Protein AF-0000000067868684 (afdb_homodimer)

Organism: Synechococcus elongatus (strain ATCC 33912 / PCC 7942 / FACHB-805) (NCBI:txid1140)

Structure (mmCIF, N/CA/C/O backbone):
data_AF-0000000067868684-model_v1
#
loop_
_entity.id
_entity.type
_entity.pdbx_description
1 polymer ANL42
#
loop_
_atom_site.group_PDB
_atom_site.id
_atom_site.type_symbol
_atom_site.label_atom_id
_atom_site.label_alt_id
_atom_site.label_comp_id
_atom_site.label_asym_id
_atom_site.label_entity_id
_atom_site.label_seq_id
_atom_site.pdbx_PDB_ins_code
_atom_site.Cartn_x
_atom_site.Cartn_y
_atom_site.Cartn_z
_atom_site.occupancy
_atom_site.B_iso_or_equiv
_atom_site.auth_seq_id
_atom_site.auth_comp_id
_atom_site.auth_asym_id
_atom_site.auth_atom_id
_atom_site.pdbx_PDB_model_num
ATOM 1 N N . MET A 1 1 ? -17.594 -19.844 -17.453 1 24.36 1 MET A N 1
ATOM 2 C CA . MET A 1 1 ? -18.281 -19.203 -16.344 1 24.36 1 MET A CA 1
ATOM 3 C C . MET A 1 1 ? -17.312 -18.359 -15.516 1 24.36 1 MET A C 1
ATOM 5 O O . MET A 1 1 ? -16.578 -18.875 -14.68 1 24.36 1 MET A O 1
ATOM 9 N N . MET A 1 2 ? -16.438 -17.422 -16.078 1 32.75 2 MET A N 1
ATOM 10 C CA . MET A 1 2 ? -15.367 -16.438 -16 1 32.75 2 MET A CA 1
ATOM 11 C C . MET A 1 2 ? -15.617 -15.453 -14.875 1 32.75 2 MET A C 1
ATOM 13 O O . MET A 1 2 ? -14.992 -14.383 -14.836 1 32.75 2 MET A O 1
ATOM 17 N N . MET A 1 3 ? -16.844 -15.594 -14.141 1 31.27 3 MET A N 1
ATOM 18 C CA . MET A 1 3 ? -17.75 -15 -13.164 1 31.27 3 MET A CA 1
ATOM 19 C C . MET A 1 3 ? -16.969 -14.312 -12.047 1 31.27 3 MET A C 1
ATOM 21 O O . MET A 1 3 ? -17.047 -13.102 -11.875 1 31.27 3 MET A O 1
ATOM 25 N N . THR A 1 4 ? -16.812 -15.141 -10.82 1 35.97 4 THR A N 1
ATOM 26 C CA . THR A 1 4 ? -16.875 -14.883 -9.383 1 35.97 4 THR A CA 1
ATOM 27 C C . THR A 1 4 ? -15.578 -14.258 -8.891 1 35.97 4 THR A C 1
ATOM 29 O O . THR A 1 4 ? -15.227 -14.383 -7.719 1 35.97 4 THR A O 1
ATOM 32 N N . MET A 1 5 ? -14.641 -14.273 -9.656 1 37.44 5 MET A N 1
ATOM 33 C CA . MET A 1 5 ? -13.367 -13.812 -9.109 1 37.44 5 MET A CA 1
ATOM 34 C C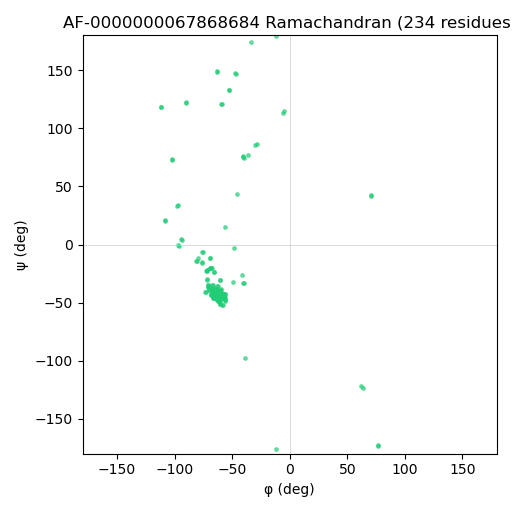 . MET A 1 5 ? -13.523 -12.477 -8.398 1 37.44 5 MET A C 1
ATOM 36 O O . MET A 1 5 ? -12.547 -11.773 -8.164 1 37.44 5 MET A O 1
ATOM 40 N N . MET A 1 6 ? -14.5 -11.688 -8.992 1 38.72 6 MET A N 1
ATOM 41 C CA . MET A 1 6 ? -14.906 -10.562 -8.156 1 38.72 6 MET A CA 1
ATOM 42 C C . MET A 1 6 ? -15.023 -10.984 -6.691 1 38.72 6 MET A C 1
ATOM 44 O O . MET A 1 6 ? -15.68 -11.977 -6.379 1 38.72 6 MET A O 1
ATOM 48 N N . ASN A 1 7 ? -14.062 -11.164 -6.031 1 45.03 7 ASN A N 1
ATOM 49 C CA . ASN A 1 7 ? -14.383 -11.391 -4.629 1 45.03 7 ASN A CA 1
ATOM 50 C C . ASN A 1 7 ? -15.875 -11.188 -4.355 1 45.03 7 ASN A C 1
ATOM 52 O O . ASN A 1 7 ? -16.5 -10.289 -4.922 1 45.03 7 ASN A O 1
ATOM 56 N N . PRO A 1 8 ? -16.703 -12.219 -4 1 45.75 8 PRO A N 1
ATOM 57 C CA . PRO A 1 8 ? -18.062 -11.914 -3.588 1 45.75 8 PRO A CA 1
ATOM 58 C C . PRO A 1 8 ? -18.281 -10.422 -3.344 1 45.75 8 PRO A C 1
ATOM 60 O O . PRO A 1 8 ? -17.328 -9.664 -3.24 1 45.75 8 PRO A O 1
ATOM 63 N N . SER A 1 9 ? -19.547 -9.906 -2.83 1 50.38 9 SER A N 1
ATOM 64 C CA . SER A 1 9 ? -20.344 -8.727 -2.523 1 50.38 9 SER A CA 1
ATOM 65 C C . SER A 1 9 ? -19.5 -7.625 -1.9 1 50.38 9 SER A C 1
ATOM 67 O O . SER A 1 9 ? -19.016 -7.773 -0.777 1 50.38 9 SER A O 1
ATOM 69 N N . MET A 1 10 ? -18.688 -6.934 -2.865 1 64.75 10 MET A N 1
ATOM 70 C CA . MET A 1 10 ? -18.359 -5.699 -2.16 1 64.75 10 MET A CA 1
ATOM 71 C C . MET A 1 10 ? -19.453 -5.324 -1.166 1 64.75 10 MET A C 1
ATOM 73 O O . MET A 1 10 ? -20.531 -4.887 -1.562 1 64.75 10 MET A O 1
ATOM 77 N N . THR A 1 11 ? -19.281 -5.91 -0.01 1 80.5 11 THR A N 1
ATOM 78 C CA . THR A 1 11 ? -20.234 -5.582 1.056 1 80.5 11 THR A CA 1
ATOM 79 C C . THR A 1 11 ? -20.422 -4.074 1.167 1 80.5 11 THR A C 1
ATOM 81 O O . THR A 1 11 ? -19.656 -3.303 0.575 1 80.5 11 THR A O 1
ATOM 84 N N . ASP A 1 12 ? -21.531 -3.654 1.521 1 86.38 12 ASP A N 1
ATOM 85 C CA . ASP A 1 12 ? -21.797 -2.244 1.79 1 86.38 12 ASP A CA 1
ATOM 86 C C . ASP A 1 12 ? -20.625 -1.608 2.553 1 86.38 12 ASP A C 1
ATOM 88 O O . ASP A 1 12 ? -20.266 -0.461 2.291 1 86.38 12 ASP A O 1
ATOM 92 N N . ASP A 1 13 ? -20.031 -2.387 3.355 1 88.94 13 ASP A N 1
ATOM 93 C CA . ASP A 1 13 ? -18.922 -1.88 4.152 1 88.94 13 ASP A CA 1
ATOM 94 C C . ASP A 1 13 ? -17.688 -1.622 3.277 1 88.94 13 ASP A C 1
ATOM 96 O O . ASP A 1 13 ? -16.984 -0.628 3.465 1 88.94 13 ASP A O 1
ATOM 100 N N . MET A 1 14 ? -17.531 -2.494 2.316 1 92.25 14 MET A N 1
ATOM 101 C CA . MET A 1 14 ? -16.391 -2.322 1.432 1 92.25 14 MET A CA 1
ATOM 102 C C . MET A 1 14 ? -16.562 -1.105 0.532 1 92.25 14 MET A C 1
ATOM 104 O O . MET A 1 14 ? -15.625 -0.341 0.316 1 92.25 14 MET A O 1
ATOM 108 N N . GLN A 1 15 ? -17.75 -0.892 0.057 1 93.12 15 GLN A N 1
ATOM 109 C CA . GLN A 1 15 ? -18.04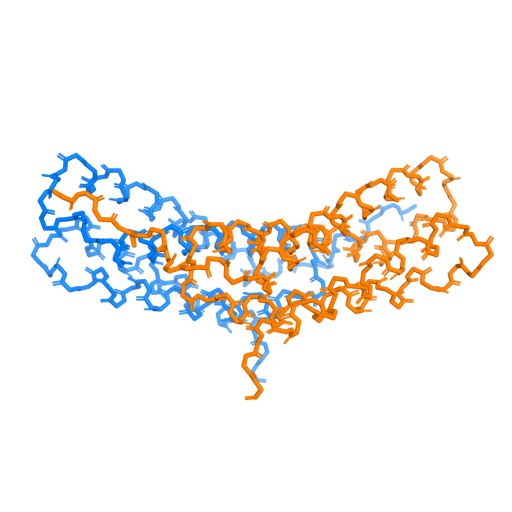7 0.271 -0.772 1 93.12 15 GLN A CA 1
ATOM 110 C C . GLN A 1 15 ? -17.875 1.567 0.014 1 93.12 15 GLN A C 1
ATOM 112 O O . GLN A 1 15 ? -17.328 2.543 -0.501 1 93.12 15 GLN A O 1
ATOM 117 N N . MET A 1 16 ? -18.312 1.535 1.166 1 94.56 16 MET A N 1
ATOM 118 C CA . MET A 1 16 ? -18.156 2.703 2.027 1 94.56 16 MET A CA 1
ATOM 119 C C . MET A 1 16 ? -16.688 2.977 2.326 1 94.56 16 MET A C 1
ATOM 121 O O . MET A 1 16 ? -16.266 4.129 2.34 1 94.56 16 MET A O 1
ATOM 125 N N . CYS A 1 17 ? -16 1.915 2.574 1 96.38 17 CYS A N 1
ATOM 126 C CA . CYS A 1 17 ? -14.578 2.07 2.855 1 96.38 17 CYS A CA 1
ATOM 127 C C . CYS A 1 17 ? -13.836 2.623 1.642 1 96.38 17 CYS A C 1
ATOM 129 O O . CYS A 1 17 ? -13.016 3.531 1.771 1 96.38 17 CYS A O 1
ATOM 131 N N . MET A 1 18 ? -14.18 2.137 0.494 1 97.19 18 MET A N 1
ATOM 132 C CA . MET A 1 18 ? -13.547 2.635 -0.723 1 97.19 18 MET A CA 1
ATOM 133 C C . MET A 1 18 ? -13.867 4.109 -0.941 1 97.19 18 MET A C 1
ATOM 135 O O . MET A 1 18 ? -12.984 4.895 -1.298 1 97.19 18 MET A O 1
ATOM 139 N N . ALA A 1 19 ? -15.062 4.488 -0.734 1 97.56 19 ALA A N 1
ATOM 140 C CA . ALA A 1 19 ? -15.469 5.883 -0.873 1 97.56 19 ALA A CA 1
ATOM 141 C C . ALA A 1 19 ? -14.711 6.773 0.109 1 97.56 19 ALA A C 1
ATOM 143 O O . ALA A 1 19 ? -14.266 7.863 -0.25 1 97.56 19 ALA A O 1
ATOM 144 N N . ALA A 1 20 ? -14.57 6.293 1.321 1 98.25 20 ALA A N 1
ATOM 145 C CA . ALA A 1 20 ? -13.836 7.039 2.338 1 98.25 20 ALA A CA 1
ATOM 146 C C . ALA A 1 20 ? -12.359 7.176 1.963 1 98.25 20 ALA A C 1
ATOM 148 O O . ALA A 1 20 ? -11.766 8.242 2.139 1 98.25 20 ALA A O 1
ATOM 149 N N . CYS A 1 21 ? -11.781 6.086 1.512 1 98.44 21 CYS A N 1
ATOM 150 C CA . CYS A 1 21 ? -10.398 6.121 1.058 1 98.44 21 CYS A CA 1
ATOM 151 C C . CYS A 1 21 ? -10.219 7.109 -0.087 1 98.44 21 CYS A C 1
ATOM 153 O O . CYS A 1 21 ? -9.258 7.875 -0.11 1 98.44 21 CYS A O 1
ATOM 155 N N . MET A 1 22 ? -11.102 7.125 -1.018 1 98.31 22 MET A N 1
ATOM 156 C CA . MET A 1 22 ? -11.023 8.031 -2.158 1 98.31 22 MET A CA 1
ATOM 157 C C . MET A 1 22 ? -11.125 9.484 -1.704 1 98.31 22 MET A C 1
ATOM 159 O O . MET A 1 22 ? -10.352 10.336 -2.156 1 98.31 22 MET A O 1
ATOM 163 N N . ASP A 1 23 ? -12.039 9.719 -0.897 1 98.62 23 ASP A N 1
ATOM 164 C CA . ASP A 1 23 ? -12.211 11.07 -0.374 1 98.62 23 ASP A CA 1
ATOM 165 C C . ASP A 1 23 ? -10.969 11.523 0.392 1 98.62 23 ASP A C 1
ATOM 167 O O . ASP A 1 23 ? -10.523 12.664 0.246 1 98.62 23 ASP A O 1
ATOM 171 N N . CYS A 1 24 ? -10.469 10.688 1.21 1 98.69 24 CYS A N 1
ATOM 172 C CA . CYS A 1 24 ? -9.289 10.992 2.014 1 98.69 24 CYS A CA 1
ATOM 173 C C . CYS A 1 24 ? -8.078 11.242 1.127 1 98.69 24 CYS A C 1
ATOM 175 O O . CYS A 1 24 ? -7.328 12.195 1.345 1 98.69 24 CYS A O 1
ATOM 177 N N . MET A 1 25 ? -7.934 10.43 0.142 1 98.69 25 MET A N 1
ATOM 178 C CA . MET A 1 25 ? -6.848 10.617 -0.818 1 98.69 25 MET A CA 1
ATOM 179 C C . MET A 1 25 ? -6.941 11.984 -1.484 1 98.69 25 MET A C 1
ATOM 181 O O . MET A 1 25 ? -5.969 12.734 -1.502 1 98.69 25 MET A O 1
ATOM 185 N N . LYS A 1 26 ? -8.07 12.273 -1.992 1 98.56 26 LYS A N 1
ATOM 186 C CA . LYS A 1 26 ? -8.32 13.539 -2.674 1 98.56 26 LYS A CA 1
ATOM 187 C C . LYS A 1 26 ? -8.055 14.719 -1.748 1 98.56 26 LYS A C 1
ATOM 189 O O . LYS A 1 26 ? -7.371 15.68 -2.129 1 98.56 26 LYS A O 1
ATOM 194 N N . THR A 1 27 ? -8.555 14.617 -0.559 1 98.75 27 THR A N 1
ATOM 195 C CA . THR A 1 27 ? -8.422 15.719 0.395 1 98.75 27 THR A CA 1
ATOM 196 C C . THR A 1 27 ? -6.965 15.922 0.783 1 98.75 27 THR A C 1
ATOM 198 O O . THR A 1 27 ? -6.492 17.062 0.858 1 98.75 27 THR A O 1
ATOM 201 N N . CYS A 1 28 ? -6.273 14.844 1.029 1 98.5 28 CYS A N 1
ATOM 202 C CA . CYS A 1 28 ? -4.855 14.961 1.347 1 98.5 28 CYS A CA 1
ATOM 203 C C . CYS A 1 28 ? -4.094 15.617 0.203 1 98.5 28 CYS A C 1
ATOM 205 O O . CYS A 1 28 ? -3.258 16.5 0.431 1 98.5 28 CYS A O 1
ATOM 207 N N . MET A 1 29 ? -4.41 15.242 -1.021 1 98.19 29 MET A N 1
ATOM 208 C CA . MET A 1 29 ? -3.719 15.789 -2.184 1 98.19 29 MET A CA 1
ATOM 209 C C . MET A 1 29 ? -4.051 17.266 -2.365 1 98.19 29 MET A C 1
ATOM 211 O O . MET A 1 29 ? -3.16 18.078 -2.613 1 98.19 29 MET A O 1
ATOM 215 N N . GLU A 1 30 ? -5.254 17.594 -2.199 1 98.19 30 GLU A N 1
ATOM 216 C CA . GLU A 1 30 ? -5.672 18.984 -2.311 1 98.19 30 GLU A CA 1
ATOM 217 C C . GLU A 1 30 ? -5.043 19.844 -1.212 1 98.19 30 GLU A C 1
ATOM 219 O O . GLU A 1 30 ? -4.621 20.969 -1.462 1 98.19 30 GLU A O 1
ATOM 224 N N . THR A 1 31 ? -5.039 19.266 -0.039 1 98.31 31 THR A N 1
ATOM 225 C CA . THR A 1 31 ? -4.488 20.016 1.091 1 98.31 31 THR A CA 1
ATOM 226 C C . THR A 1 31 ? -2.986 20.219 0.919 1 98.31 31 THR A C 1
ATOM 228 O O . THR A 1 31 ? -2.457 21.281 1.262 1 98.31 31 THR A O 1
ATOM 231 N N . MET A 1 32 ? -2.33 19.25 0.412 1 97.31 32 MET A N 1
ATOM 232 C CA . MET A 1 32 ? -0.917 19.438 0.095 1 97.31 32 MET A CA 1
ATOM 233 C C . MET A 1 32 ? -0.719 20.594 -0.874 1 97.31 32 MET A C 1
ATOM 235 O O . MET A 1 32 ? 0.18 21.422 -0.689 1 97.31 32 MET A O 1
ATOM 239 N N . GLY A 1 33 ? -1.559 20.672 -1.861 1 97 33 GLY A N 1
ATOM 240 C CA . GLY A 1 33 ? -1.501 21.781 -2.791 1 97 33 GLY A CA 1
ATOM 241 C C . GLY A 1 33 ? -1.76 23.125 -2.131 1 97 33 GLY A C 1
ATOM 242 O O . GLY A 1 33 ? -1.083 24.109 -2.428 1 97 33 GLY A O 1
ATOM 243 N N . TYR A 1 34 ? -2.73 23.078 -1.319 1 97.94 34 TYR A N 1
ATOM 244 C CA . TYR A 1 34 ? -3.041 24.266 -0.526 1 97.94 34 TYR A CA 1
ATOM 245 C C . TYR A 1 34 ? -1.829 24.719 0.278 1 97.94 34 TYR A C 1
ATOM 247 O O . TYR A 1 34 ? -1.47 25.891 0.262 1 97.94 34 TYR A O 1
ATOM 255 N N . CYS A 1 35 ? -1.149 23.797 0.994 1 96.56 35 CYS A N 1
ATOM 256 C CA . CYS A 1 35 ? 0.014 24.094 1.82 1 96.56 35 CYS A CA 1
ATOM 257 C C . CYS A 1 35 ? 1.162 24.625 0.973 1 96.56 35 CYS A C 1
ATOM 259 O O . CYS A 1 35 ? 1.884 25.531 1.396 1 96.56 35 CYS A O 1
ATOM 261 N N . LEU A 1 36 ? 1.267 24.094 -0.234 1 95.06 36 LEU A N 1
ATOM 262 C CA . LEU A 1 36 ? 2.301 24.547 -1.152 1 95.06 36 LEU A CA 1
ATOM 263 C C . LEU A 1 36 ? 2.082 26.016 -1.528 1 95.06 36 LEU A C 1
ATOM 265 O O . LEU A 1 36 ? 3.039 26.781 -1.615 1 95.06 36 LEU A O 1
ATOM 269 N N . LYS A 1 37 ? 0.905 26.438 -1.724 1 96.75 37 LYS A N 1
ATOM 270 C CA . LYS A 1 37 ? 0.555 27.812 -2.1 1 96.75 37 LYS A CA 1
ATOM 271 C C . LYS A 1 37 ? 0.724 28.766 -0.921 1 96.75 37 LYS A C 1
ATOM 273 O O . LYS A 1 37 ? 1.165 29.906 -1.095 1 96.75 37 LYS A O 1
ATOM 278 N N . MET A 1 38 ? 0.324 28.344 0.293 1 95.5 38 MET A N 1
ATOM 279 C CA . MET A 1 38 ? 0.408 29.172 1.491 1 95.5 38 MET A CA 1
ATOM 280 C C . MET A 1 38 ? 1.861 29.438 1.88 1 95.5 38 MET A C 1
ATOM 282 O O . MET A 1 38 ? 2.223 30.547 2.262 1 95.5 38 MET A O 1
ATOM 286 N N . GLY A 1 39 ? 2.629 28.438 1.861 1 94.31 39 GLY A N 1
ATOM 287 C CA . GLY A 1 39 ? 4.035 28.562 2.217 1 94.31 39 GLY A CA 1
ATOM 288 C C . GLY A 1 39 ? 4.266 28.672 3.711 1 94.31 39 GLY A C 1
ATOM 289 O O . GLY A 1 39 ? 3.383 28.359 4.508 1 94.31 39 GLY A O 1
ATOM 290 N N . GLY A 1 40 ? 5.586 28.953 4.07 1 93.12 40 GLY A N 1
ATOM 291 C CA . GLY A 1 40 ? 5.934 29.203 5.461 1 93.12 40 GLY A CA 1
ATOM 292 C C . GLY A 1 40 ? 5.664 28.016 6.363 1 93.12 40 GLY A C 1
ATOM 293 O O . GLY A 1 40 ? 6.102 26.891 6.074 1 93.12 40 GLY A O 1
ATOM 294 N N . ASP A 1 41 ? 4.809 28.172 7.449 1 90.06 41 ASP A N 1
ATOM 295 C CA . ASP A 1 41 ? 4.527 27.172 8.469 1 90.06 41 ASP A CA 1
ATOM 296 C C . ASP A 1 41 ? 3.736 26 7.895 1 90.06 41 ASP A C 1
ATOM 298 O O . ASP A 1 41 ? 3.746 24.906 8.453 1 90.06 41 ASP A O 1
ATOM 302 N N . TYR A 1 42 ? 3.088 26.203 6.793 1 92.75 42 TYR A N 1
ATOM 303 C CA . TYR A 1 42 ? 2.273 25.156 6.18 1 92.75 42 TYR A CA 1
ATOM 304 C C . TYR A 1 42 ? 3.148 24.125 5.477 1 92.75 42 TYR A C 1
ATOM 306 O O . TYR A 1 42 ? 2.691 23.031 5.16 1 92.75 42 TYR A O 1
ATOM 314 N N . MET A 1 43 ? 4.352 24.453 5.238 1 91.38 43 MET A N 1
ATOM 315 C CA . MET A 1 43 ? 5.254 23.562 4.523 1 91.38 43 MET A CA 1
ATOM 316 C C . MET A 1 43 ? 6.117 22.766 5.5 1 91.38 43 MET A C 1
ATOM 318 O O . MET A 1 43 ? 7.293 22.516 5.23 1 91.38 43 MET A O 1
ATOM 322 N N . ASP A 1 44 ? 5.508 22.453 6.641 1 92.62 44 ASP A N 1
ATOM 323 C CA . ASP A 1 44 ? 6.168 21.547 7.578 1 92.62 44 ASP A CA 1
ATOM 324 C C . ASP A 1 44 ? 6.434 20.188 6.938 1 92.62 44 ASP A C 1
ATOM 326 O O . ASP A 1 44 ? 5.504 19.516 6.461 1 92.62 44 ASP A O 1
ATOM 330 N N . PRO A 1 45 ? 7.707 19.766 6.871 1 92.06 45 PRO A N 1
ATOM 331 C CA . PRO A 1 45 ? 8.055 18.531 6.16 1 92.06 45 PRO A CA 1
ATOM 332 C C . PRO A 1 45 ? 7.348 17.297 6.734 1 92.06 45 PRO A C 1
ATOM 334 O O . PRO A 1 45 ? 6.961 16.406 5.984 1 92.06 45 PRO A O 1
ATOM 337 N N . MET A 1 46 ? 7.207 17.203 7.984 1 92.19 46 MET A N 1
ATOM 338 C CA . MET A 1 46 ? 6.539 16.062 8.602 1 92.19 46 MET A CA 1
ATOM 339 C C . MET A 1 46 ? 5.07 16.016 8.203 1 92.19 46 MET A C 1
ATOM 341 O O . MET A 1 46 ? 4.559 14.953 7.824 1 92.19 46 MET A O 1
ATOM 345 N N . MET A 1 47 ? 4.477 17.141 8.281 1 93.44 47 MET A N 1
ATOM 346 C CA . MET A 1 47 ? 3.062 17.219 7.918 1 93.44 47 MET A CA 1
ATOM 347 C C . MET A 1 47 ? 2.859 16.891 6.441 1 93.44 47 MET A C 1
ATOM 349 O O . MET A 1 47 ? 1.96 16.125 6.09 1 93.44 47 MET A O 1
ATOM 353 N N . MET A 1 48 ? 3.688 17.453 5.59 1 95.12 48 MET A N 1
ATOM 354 C CA . MET A 1 48 ? 3.617 17.188 4.156 1 95.12 48 MET A CA 1
ATOM 355 C C . MET A 1 48 ? 3.84 15.703 3.871 1 95.12 48 MET A C 1
ATOM 357 O O . MET A 1 48 ? 3.121 15.109 3.068 1 95.12 48 MET A O 1
ATOM 361 N N . GLY A 1 49 ? 4.797 15.109 4.543 1 95.75 49 GLY A N 1
ATOM 362 C CA . GLY A 1 49 ? 5.07 13.695 4.379 1 95.75 49 GLY A CA 1
ATOM 363 C C . GLY A 1 49 ? 3.914 12.812 4.812 1 95.75 49 GLY A C 1
ATOM 364 O O . GLY A 1 49 ? 3.625 11.797 4.172 1 95.75 49 GLY A O 1
ATOM 365 N N . MET A 1 50 ? 3.27 13.195 5.871 1 96.5 50 MET A N 1
ATOM 366 C CA . MET A 1 50 ? 2.127 12.438 6.367 1 96.5 50 MET A CA 1
ATOM 367 C C . MET A 1 50 ? 0.981 12.453 5.359 1 96.5 50 MET A C 1
ATOM 369 O O . MET A 1 50 ? 0.365 11.422 5.094 1 96.5 50 MET A O 1
ATOM 373 N N . MET A 1 51 ? 0.73 13.625 4.816 1 97.81 51 MET A N 1
ATOM 374 C CA . MET A 1 51 ? -0.339 13.719 3.826 1 97.81 51 MET A CA 1
ATOM 375 C C . MET A 1 51 ? -0.01 12.898 2.586 1 97.81 51 MET A C 1
ATOM 377 O O . MET A 1 51 ? -0.879 12.211 2.041 1 97.81 51 MET A O 1
ATOM 381 N N . ARG A 1 52 ? 1.199 12.953 2.164 1 97.31 52 ARG A N 1
ATOM 382 C CA . ARG A 1 52 ? 1.632 12.156 1.016 1 97.31 52 ARG A CA 1
ATOM 383 C C . ARG A 1 52 ? 1.452 10.672 1.278 1 97.31 52 ARG A C 1
ATOM 385 O O . ARG A 1 52 ? 0.881 9.953 0.454 1 97.31 52 ARG A O 1
ATOM 392 N N . ASP A 1 53 ? 1.995 10.258 2.432 1 97.56 53 ASP A N 1
ATOM 393 C CA . ASP A 1 53 ? 1.913 8.844 2.797 1 97.56 53 ASP A CA 1
ATOM 394 C C . ASP A 1 53 ? 0.459 8.398 2.922 1 97.56 53 ASP A C 1
ATOM 396 O O . ASP A 1 53 ? 0.11 7.289 2.508 1 97.56 53 ASP A O 1
ATOM 400 N N . CYS A 1 54 ? -0.323 9.18 3.486 1 98.44 54 CYS A N 1
ATOM 401 C CA . CYS A 1 54 ? -1.737 8.867 3.658 1 98.44 54 CYS A CA 1
ATOM 402 C C . CYS A 1 54 ? -2.43 8.719 2.309 1 98.44 54 CYS A C 1
ATOM 404 O O . CYS A 1 54 ? -3.17 7.754 2.092 1 98.44 54 CYS A O 1
ATOM 406 N N . ALA A 1 55 ? -2.164 9.648 1.376 1 98.62 55 ALA A N 1
ATOM 407 C CA . ALA A 1 55 ? -2.738 9.562 0.036 1 98.62 55 ALA A CA 1
ATOM 408 C C . ALA A 1 55 ? -2.309 8.273 -0.658 1 98.62 55 ALA A C 1
ATOM 410 O O . ALA A 1 55 ? -3.133 7.582 -1.266 1 98.62 55 ALA A O 1
ATOM 411 N N . GLU A 1 56 ? -1.051 7.98 -0.541 1 97.75 56 GLU A N 1
ATOM 412 C CA . GLU A 1 56 ? -0.51 6.766 -1.142 1 97.75 56 GLU A CA 1
ATOM 413 C C . GLU A 1 56 ? -1.178 5.523 -0.565 1 97.75 56 GLU A C 1
ATOM 415 O O . GLU A 1 56 ? -1.575 4.625 -1.31 1 97.75 56 GLU A O 1
ATOM 420 N N . MET A 1 57 ? -1.321 5.453 0.733 1 98.25 57 MET A N 1
ATOM 421 C CA . MET A 1 57 ? -1.912 4.297 1.399 1 98.25 57 MET A CA 1
ATOM 422 C C . MET A 1 57 ? -3.385 4.148 1.03 1 98.25 57 MET A C 1
ATOM 424 O O . MET A 1 57 ? -3.865 3.037 0.804 1 98.25 57 MET A O 1
ATOM 428 N N . CYS A 1 58 ? -4.074 5.203 0.975 1 98.5 58 CYS A N 1
ATOM 429 C CA . CYS A 1 58 ? -5.484 5.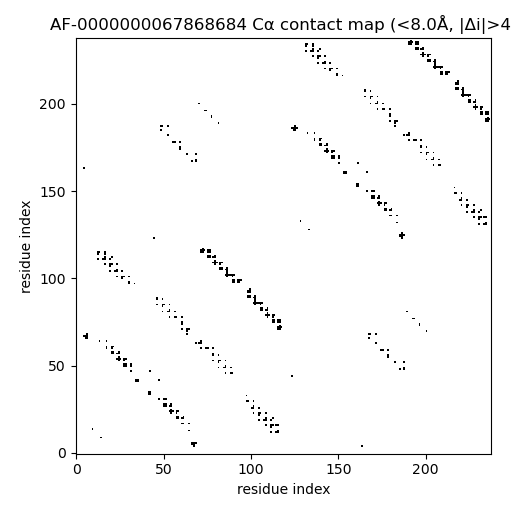164 0.601 1 98.5 58 CYS A CA 1
ATOM 430 C C . CYS A 1 58 ? -5.66 4.637 -0.818 1 98.5 58 CYS A C 1
ATOM 432 O O . CYS A 1 58 ? -6.559 3.836 -1.081 1 98.5 58 CYS A O 1
ATOM 434 N N . GLN A 1 59 ? -4.809 5.121 -1.705 1 97.56 59 GLN A N 1
ATOM 435 C CA . GLN A 1 59 ? -4.871 4.637 -3.08 1 97.56 59 GLN A CA 1
ATOM 436 C C . GLN A 1 59 ? -4.629 3.133 -3.145 1 97.56 59 GLN A C 1
ATOM 438 O O . GLN A 1 59 ? -5.371 2.408 -3.812 1 97.56 59 GLN A O 1
ATOM 443 N N . THR A 1 60 ? -3.619 2.709 -2.443 1 97.56 60 THR A N 1
ATOM 444 C CA . THR A 1 60 ? -3.305 1.284 -2.434 1 97.56 60 THR A CA 1
ATOM 445 C C . THR A 1 60 ? -4.461 0.479 -1.843 1 97.56 60 THR A C 1
ATOM 447 O O . THR A 1 60 ? -4.836 -0.563 -2.381 1 97.56 60 THR A O 1
ATOM 450 N N . CYS A 1 61 ? -4.98 0.951 -0.756 1 96.5 61 CYS A N 1
ATOM 451 C CA . CYS A 1 61 ? -6.109 0.286 -0.113 1 96.5 61 CYS A CA 1
ATOM 452 C C . CYS A 1 61 ? -7.285 0.151 -1.074 1 96.5 61 CYS A C 1
ATOM 454 O O . CYS A 1 61 ? -7.863 -0.929 -1.206 1 96.5 61 CYS A O 1
ATOM 456 N N . MET A 1 62 ? -7.598 1.176 -1.76 1 95.5 62 MET A N 1
ATOM 457 C CA . MET A 1 62 ? -8.703 1.166 -2.717 1 95.5 62 MET A CA 1
ATOM 458 C C . MET A 1 62 ? -8.453 0.14 -3.818 1 95.5 62 MET A C 1
ATOM 460 O O . MET A 1 62 ? -9.336 -0.663 -4.133 1 95.5 62 MET A O 1
ATOM 464 N N . ASN A 1 63 ? -7.25 0.179 -4.387 1 94.06 63 ASN A N 1
ATOM 465 C CA . ASN A 1 63 ? -6.914 -0.757 -5.453 1 94.06 63 ASN A CA 1
ATOM 466 C C . ASN A 1 63 ? -7.094 -2.205 -5.008 1 94.06 63 ASN A C 1
ATOM 468 O O . ASN A 1 63 ? -7.672 -3.016 -5.734 1 94.06 63 ASN A O 1
ATOM 472 N N . MET A 1 64 ? -6.652 -2.479 -3.797 1 94.81 64 MET A N 1
ATOM 473 C CA . MET A 1 64 ? -6.703 -3.85 -3.297 1 94.81 64 MET A CA 1
ATOM 474 C C . MET A 1 64 ? -8.141 -4.27 -3.006 1 94.81 64 MET A C 1
ATOM 476 O O . MET A 1 64 ? -8.516 -5.422 -3.24 1 94.81 64 MET A O 1
ATOM 480 N N . MET A 1 65 ? -8.953 -3.412 -2.564 1 93.06 65 MET A N 1
ATOM 481 C CA . MET A 1 65 ? -10.367 -3.711 -2.35 1 93.06 65 MET A CA 1
ATOM 482 C C . MET A 1 65 ? -11.086 -3.928 -3.678 1 93.06 65 MET A C 1
ATOM 484 O O . MET A 1 65 ? -11.883 -4.859 -3.812 1 93.06 65 MET A O 1
ATOM 488 N N . MET A 1 66 ? -10.805 -3.07 -4.645 1 90.56 66 MET A N 1
ATOM 489 C CA . MET A 1 66 ? -11.453 -3.15 -5.953 1 90.56 66 MET A CA 1
ATOM 490 C C . MET A 1 66 ? -11.156 -4.488 -6.621 1 90.56 66 MET A C 1
ATOM 492 O O . MET A 1 66 ? -12.016 -5.051 -7.301 1 90.56 66 MET A O 1
ATOM 496 N N . CYS A 1 67 ? -9.992 -5.047 -6.336 1 90.81 67 CYS A N 1
ATOM 497 C CA . CYS A 1 67 ? -9.555 -6.262 -7.016 1 90.81 67 CYS A CA 1
ATOM 498 C C . CYS A 1 67 ? -9.875 -7.496 -6.18 1 90.81 67 CYS A C 1
ATOM 500 O O . CYS A 1 67 ? -9.617 -8.625 -6.602 1 90.81 67 CYS A O 1
ATOM 502 N N . GLY A 1 68 ? -10.445 -7.25 -5.039 1 91.75 68 GLY A N 1
ATOM 503 C CA . GLY A 1 68 ? -10.812 -8.367 -4.188 1 91.75 68 GLY A CA 1
ATOM 504 C C . GLY A 1 68 ? -9.617 -9.07 -3.574 1 91.75 68 GLY A C 1
ATOM 505 O O . GLY A 1 68 ? -9.578 -10.305 -3.523 1 91.75 68 GLY A O 1
ATOM 506 N N . SER A 1 69 ? -8.695 -8.32 -3.137 1 93.81 69 SER A N 1
ATOM 507 C CA . SER A 1 69 ? -7.473 -8.875 -2.561 1 93.81 69 SER A CA 1
ATOM 508 C C . SER A 1 69 ? -7.773 -9.672 -1.294 1 93.81 69 SER A C 1
ATOM 510 O O . SER A 1 69 ? -8.68 -9.32 -0.535 1 93.81 69 SER A O 1
ATOM 512 N N . GLU A 1 70 ? -6.949 -10.727 -1.051 1 91.94 70 GLU A N 1
ATOM 513 C CA . GLU A 1 70 ? -7.051 -11.484 0.192 1 91.94 70 GLU A CA 1
ATOM 514 C C . GLU A 1 70 ? -6.449 -10.711 1.362 1 91.94 70 GLU A C 1
ATOM 516 O O . GLU A 1 70 ? -6.605 -11.109 2.52 1 91.94 70 GLU A O 1
ATOM 521 N N . PHE A 1 71 ? -5.809 -9.57 1.132 1 94.44 71 PHE A N 1
ATOM 522 C CA . PHE A 1 71 ? -5.094 -8.844 2.17 1 94.44 71 PHE A CA 1
ATOM 523 C C . PHE A 1 71 ? -5.848 -7.57 2.551 1 94.44 71 PHE A C 1
ATOM 525 O O . PHE A 1 71 ? -5.262 -6.637 3.104 1 94.44 71 PHE A O 1
ATOM 532 N N . ILE A 1 72 ? -7.121 -7.516 2.268 1 94.75 72 ILE A N 1
ATOM 533 C CA . ILE A 1 72 ? -7.918 -6.316 2.504 1 94.75 72 ILE A CA 1
ATOM 534 C C . ILE A 1 72 ? -7.855 -5.938 3.98 1 94.75 72 ILE A C 1
ATOM 536 O O . ILE A 1 72 ? -7.641 -4.77 4.32 1 94.75 72 ILE A O 1
ATOM 540 N N . ALA A 1 73 ? -7.953 -6.879 4.82 1 95.44 73 ALA A N 1
ATOM 541 C CA . ALA A 1 73 ? -7.938 -6.574 6.25 1 95.44 73 ALA A CA 1
ATOM 542 C C . ALA A 1 73 ? -6.594 -5.992 6.672 1 95.44 73 ALA A C 1
ATOM 544 O O . ALA A 1 73 ? -6.539 -4.992 7.387 1 95.44 73 ALA A O 1
ATOM 545 N N . SER A 1 74 ? -5.523 -6.582 6.23 1 96 74 SER A N 1
ATOM 546 C CA . SER A 1 74 ? -4.184 -6.16 6.625 1 96 74 SER A CA 1
ATOM 547 C C . SER A 1 74 ? -3.867 -4.762 6.094 1 96 74 SER A C 1
ATOM 549 O O . SER A 1 74 ? -3.34 -3.922 6.824 1 96 74 SER A O 1
ATOM 551 N N . ILE A 1 75 ? -4.184 -4.531 4.855 1 96.94 75 ILE A N 1
ATOM 552 C CA . ILE A 1 75 ? -3.854 -3.238 4.266 1 96.94 75 ILE A CA 1
ATOM 553 C C . ILE A 1 75 ? -4.742 -2.154 4.871 1 96.94 75 ILE A C 1
ATOM 555 O O . ILE A 1 75 ? -4.297 -1.024 5.086 1 96.94 75 ILE A O 1
ATOM 559 N N . CYS A 1 76 ? -6.012 -2.5 5.172 1 96.88 76 CYS A N 1
ATOM 560 C CA . CYS A 1 76 ? -6.918 -1.532 5.781 1 96.88 76 CYS A CA 1
ATOM 561 C C . CYS A 1 76 ? -6.473 -1.183 7.195 1 96.88 76 CYS A C 1
ATOM 563 O O . CYS A 1 76 ? -6.609 -0.038 7.629 1 96.88 76 CYS A O 1
ATOM 565 N N . LYS A 1 77 ? -5.945 -2.146 7.852 1 97.81 77 LYS A N 1
ATOM 566 C CA . LYS A 1 77 ? -5.414 -1.87 9.188 1 97.81 77 LYS A CA 1
ATOM 567 C C . LYS A 1 77 ? -4.27 -0.861 9.125 1 97.81 77 LYS A C 1
ATOM 569 O O . LYS A 1 77 ? -4.246 0.106 9.883 1 97.81 77 LYS A O 1
ATOM 574 N N . LEU A 1 78 ? -3.371 -1.095 8.266 1 97.38 78 LEU A N 1
ATOM 575 C CA . LEU A 1 78 ? -2.246 -0.178 8.117 1 97.38 78 LEU A CA 1
ATOM 576 C C . LEU A 1 78 ? -2.721 1.188 7.633 1 97.38 78 LEU A C 1
ATOM 578 O O . LEU A 1 78 ? -2.238 2.221 8.102 1 97.38 78 LEU A O 1
ATOM 582 N N . CYS A 1 79 ? -3.652 1.166 6.715 1 98 79 CYS A N 1
ATOM 583 C CA . CYS A 1 79 ? -4.211 2.414 6.207 1 98 79 CYS A CA 1
ATOM 584 C C . CYS A 1 79 ? -4.852 3.223 7.328 1 98 79 CYS A C 1
ATOM 586 O O . CYS A 1 79 ? -4.688 4.441 7.391 1 98 79 CYS A O 1
ATOM 588 N N . SER A 1 80 ? -5.531 2.531 8.141 1 98.56 80 SER A N 1
ATOM 589 C CA . SER A 1 80 ? -6.152 3.189 9.289 1 98.56 80 SER A CA 1
ATOM 590 C C . SER A 1 80 ? -5.105 3.861 10.172 1 98.56 80 SER A C 1
ATOM 592 O O . SER A 1 80 ? -5.289 5.008 10.594 1 98.56 80 SER A O 1
ATOM 594 N N . GLU A 1 81 ? -4.062 3.213 10.406 1 98 81 GLU A N 1
ATOM 595 C CA . GLU A 1 81 ? -2.984 3.758 11.227 1 98 81 GLU A CA 1
ATOM 596 C C . GLU A 1 81 ? -2.393 5.016 10.602 1 98 81 GLU A C 1
ATOM 598 O O . GLU A 1 81 ? -2.176 6.016 11.281 1 98 81 GLU A O 1
ATOM 603 N N . VAL A 1 82 ? -2.111 4.961 9.367 1 98.25 82 VAL A N 1
ATOM 604 C CA . VAL A 1 82 ? -1.526 6.09 8.648 1 98.25 82 VAL A CA 1
ATOM 605 C C . VAL A 1 82 ? -2.498 7.27 8.656 1 98.25 82 VAL A C 1
ATOM 607 O O . VAL A 1 82 ? -2.098 8.414 8.891 1 98.25 82 VAL A O 1
ATOM 610 N N . CYS A 1 83 ? -3.773 6.965 8.438 1 98.69 83 CYS A N 1
ATOM 611 C CA . CYS A 1 83 ? -4.801 7.996 8.406 1 98.69 83 CYS A CA 1
ATOM 612 C C . CYS A 1 83 ? -4.918 8.688 9.758 1 98.69 83 CYS A C 1
ATOM 614 O O . CYS A 1 83 ? -5.074 9.906 9.828 1 98.69 83 CYS A O 1
ATOM 616 N N . MET A 1 84 ? -4.844 7.918 10.781 1 98.5 84 MET A N 1
ATOM 617 C CA . MET A 1 84 ? -4.965 8.492 12.117 1 98.5 84 MET A CA 1
ATOM 618 C C . MET A 1 84 ? -3.787 9.414 12.422 1 98.5 84 MET A C 1
ATOM 620 O O . MET A 1 84 ? -3.973 10.492 12.977 1 98.5 84 MET A O 1
ATOM 624 N N . LYS A 1 85 ? -2.658 9 12.055 1 97.81 85 LYS A N 1
ATOM 625 C CA . LYS A 1 85 ? -1.488 9.844 12.273 1 97.81 85 LYS A CA 1
ATOM 626 C C . LYS A 1 85 ? -1.576 11.125 11.461 1 97.81 85 LYS A C 1
ATOM 628 O O . LYS A 1 85 ? -1.229 12.203 11.945 1 97.81 85 LYS A O 1
ATOM 633 N N . CYS A 1 86 ? -1.995 11.047 10.273 1 98.06 86 CYS A N 1
ATOM 634 C CA . CYS A 1 86 ? -2.164 12.219 9.422 1 98.06 86 CYS A CA 1
ATOM 635 C C . CYS A 1 86 ? -3.207 13.164 10 1 98.06 86 CYS A C 1
ATOM 637 O O . CYS A 1 86 ? -3.02 14.383 9.984 1 98.06 86 CYS A O 1
ATOM 639 N N . ALA A 1 87 ? -4.301 12.57 10.5 1 98.38 87 ALA A N 1
ATOM 640 C CA . ALA A 1 87 ? -5.344 13.367 11.141 1 98.38 87 ALA A CA 1
ATOM 641 C C . ALA A 1 87 ? -4.777 14.188 12.297 1 98.38 87 ALA A C 1
ATOM 643 O O . ALA A 1 87 ? -5.078 15.375 12.438 1 98.38 87 ALA A O 1
ATOM 644 N N . GLU A 1 88 ? -3.994 13.555 13.07 1 97.06 88 GLU A N 1
ATOM 645 C CA . GLU A 1 88 ? -3.377 14.211 14.219 1 97.06 88 GLU A CA 1
ATOM 646 C C . GLU A 1 88 ? -2.469 15.359 13.781 1 97.06 88 GLU A C 1
ATOM 648 O O . GLU A 1 88 ? -2.492 16.438 14.375 1 97.06 88 GLU A O 1
ATOM 653 N N . CYS A 1 89 ? -1.706 15.133 12.781 1 95.5 89 CYS A N 1
ATOM 654 C CA . CYS A 1 89 ? -0.794 16.141 12.273 1 95.5 89 CYS A CA 1
ATOM 655 C C . CYS A 1 89 ? -1.562 17.375 11.781 1 95.5 89 CYS A C 1
ATOM 657 O O . CYS A 1 89 ? -1.222 18.5 12.125 1 95.5 89 CYS A O 1
ATOM 659 N N . CYS A 1 90 ? -2.588 17.156 11.047 1 96.25 90 CYS A N 1
ATOM 660 C CA . CYS A 1 90 ? -3.352 18.25 10.438 1 96.25 90 CYS A CA 1
ATOM 661 C C . CYS A 1 90 ? -4.152 19 11.492 1 96.25 90 CYS A C 1
ATOM 663 O O . CYS A 1 90 ? -4.41 20.203 11.336 1 96.25 90 CYS A O 1
ATOM 665 N N . SER A 1 91 ? -4.531 18.312 12.508 1 95.62 91 SER A N 1
ATOM 666 C CA . SER A 1 91 ? -5.355 18.906 13.547 1 95.62 91 SER A CA 1
ATOM 667 C C . SER A 1 91 ? -4.566 19.938 14.344 1 95.62 91 SER A C 1
ATOM 669 O O . SER A 1 91 ? -5.148 20.734 15.086 1 95.62 91 SER A O 1
ATOM 671 N N . GLY A 1 92 ? -3.316 19.953 14.156 1 92.38 92 GLY A N 1
ATOM 672 C CA . GLY A 1 92 ? -2.471 20.922 14.836 1 92.38 92 GLY A CA 1
ATOM 673 C C . GLY A 1 92 ? -2.674 22.344 14.344 1 92.38 92 GLY A C 1
ATOM 674 O O . GLY A 1 92 ? -2.307 23.312 1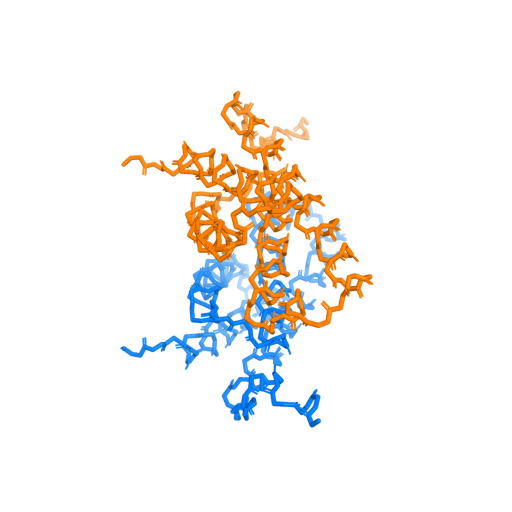5.023 1 92.38 92 GLY A O 1
ATOM 675 N N . MET A 1 93 ? -3.213 22.469 13.188 1 90.5 93 MET A N 1
ATOM 676 C CA . MET A 1 93 ? -3.518 23.781 12.633 1 90.5 93 MET A CA 1
ATOM 677 C C . MET A 1 93 ? -5.004 24.094 12.758 1 90.5 93 MET A C 1
ATOM 679 O O . MET A 1 93 ? -5.703 24.219 11.75 1 90.5 93 MET A O 1
ATOM 683 N N . ILE A 1 94 ? -5.402 24.375 13.992 1 85.62 94 ILE A N 1
ATOM 684 C CA . ILE A 1 94 ? -6.805 24.344 14.398 1 85.62 94 ILE A CA 1
ATOM 685 C C . ILE A 1 94 ? -7.543 25.531 13.773 1 85.62 94 ILE A C 1
ATOM 687 O O . ILE A 1 94 ? -8.75 25.453 13.523 1 85.62 94 ILE A O 1
ATOM 691 N N . ASP A 1 95 ? -6.898 26.547 13.391 1 90.25 95 ASP A N 1
ATOM 692 C CA . ASP A 1 95 ? -7.574 27.75 12.906 1 90.25 95 ASP A CA 1
ATOM 693 C C . ASP A 1 95 ? -7.711 27.734 11.391 1 90.25 95 ASP A C 1
ATOM 695 O O . ASP A 1 95 ? -8.266 28.672 10.797 1 90.25 95 ASP A O 1
ATOM 699 N N . ASP A 1 96 ? -7.293 26.609 10.789 1 95.38 96 ASP A N 1
ATOM 700 C CA . ASP A 1 96 ? -7.348 26.562 9.336 1 95.38 96 ASP A CA 1
ATOM 701 C C . ASP A 1 96 ? -8.391 25.562 8.859 1 95.38 96 ASP A C 1
ATOM 703 O O . ASP A 1 96 ? -8.289 24.359 9.164 1 95.38 96 ASP A O 1
ATOM 707 N N . GLU A 1 97 ? -9.375 26 8.156 1 96.5 97 GLU A N 1
ATOM 708 C CA . GLU A 1 97 ? -10.508 25.172 7.723 1 96.5 97 GLU A CA 1
ATOM 709 C C . GLU A 1 97 ? -10.047 24.031 6.824 1 96.5 97 GLU A C 1
ATOM 711 O O . GLU A 1 97 ? -10.562 22.906 6.93 1 96.5 97 GLU A O 1
ATOM 716 N N . MET A 1 98 ? -9.148 24.344 5.883 1 97 98 MET A N 1
ATOM 717 C CA . MET A 1 98 ? -8.641 23.312 4.98 1 97 98 MET A CA 1
ATOM 718 C C . MET A 1 98 ? -7.949 22.188 5.762 1 97 98 MET A C 1
ATOM 720 O O . MET A 1 98 ? -8.164 21.016 5.48 1 97 98 MET A O 1
ATOM 724 N N . MET A 1 99 ? -7.184 22.594 6.711 1 97.19 99 MET A N 1
ATOM 725 C CA . MET A 1 99 ? -6.465 21.609 7.52 1 97.19 99 MET A CA 1
ATOM 726 C C . MET A 1 99 ? -7.43 20.781 8.367 1 97.19 99 MET A C 1
ATOM 728 O O . MET A 1 99 ? -7.242 19.578 8.539 1 97.19 99 MET A O 1
ATOM 732 N N . MET A 1 100 ? -8.391 21.422 8.852 1 97.56 100 MET A N 1
ATOM 733 C CA . MET A 1 100 ? -9.383 20.719 9.641 1 97.56 100 MET A CA 1
ATOM 734 C C . MET A 1 100 ? -10.188 19.75 8.773 1 97.56 100 MET A C 1
ATOM 736 O O . MET A 1 100 ? -10.562 18.672 9.227 1 97.56 100 MET A O 1
ATOM 740 N N . SER A 1 101 ? -10.516 20.156 7.594 1 98.06 101 SER A N 1
ATOM 741 C CA . SER A 1 101 ? -11.188 19.266 6.652 1 98.06 101 SER A CA 1
ATOM 742 C C . SER A 1 101 ? -10.344 18.031 6.367 1 98.06 101 SER A C 1
ATOM 744 O O . SER A 1 101 ? -10.867 16.922 6.297 1 98.06 101 SER A O 1
ATOM 746 N N . CYS A 1 102 ? -9.086 18.25 6.191 1 98.31 102 CYS A N 1
ATOM 747 C CA . CYS A 1 102 ? -8.164 17.141 5.965 1 98.31 102 CYS A CA 1
ATOM 748 C C . CYS A 1 102 ? -8.156 16.188 7.152 1 98.31 102 CYS A C 1
ATOM 750 O O . CYS A 1 102 ? -8.258 14.969 6.98 1 98.31 102 CYS A O 1
ATOM 752 N N . SER A 1 103 ? -8.047 16.766 8.281 1 98.5 103 SER A N 1
ATOM 753 C CA . SER A 1 103 ? -8.078 15.969 9.5 1 98.5 103 SER A CA 1
ATOM 754 C C . SER A 1 103 ? -9.352 15.148 9.594 1 98.5 103 SER A C 1
ATOM 756 O O . SER A 1 103 ? -9.312 13.953 9.891 1 98.5 103 SER A O 1
ATOM 758 N N . ALA A 1 104 ? -10.43 15.703 9.352 1 98.56 104 ALA A N 1
ATOM 759 C CA . ALA A 1 104 ? -11.734 15.039 9.445 1 98.56 104 ALA A CA 1
ATOM 760 C C . ALA A 1 104 ? -11.836 13.898 8.43 1 98.56 104 ALA A C 1
ATOM 762 O O . ALA A 1 104 ? -12.328 12.812 8.758 1 98.56 104 ALA A O 1
ATOM 763 N N . SER A 1 105 ? -11.422 14.172 7.215 1 98.81 105 SER A N 1
ATOM 764 C CA . SER A 1 105 ? -11.445 13.141 6.18 1 98.81 105 SER A CA 1
ATOM 765 C C . SER A 1 105 ? -10.57 11.953 6.566 1 98.81 105 SER A C 1
ATOM 767 O O . SER A 1 105 ? -10.961 10.797 6.359 1 98.81 105 SER A O 1
ATOM 769 N N . CYS A 1 106 ? -9.438 12.25 7.141 1 98.75 106 CYS A N 1
ATOM 770 C CA . CYS A 1 106 ? -8.531 11.195 7.566 1 98.75 106 CYS A CA 1
ATOM 771 C C . CYS A 1 106 ? -9.148 10.352 8.68 1 98.75 106 CYS A C 1
ATOM 773 O O . CYS A 1 106 ? -9.031 9.125 8.672 1 98.75 106 CYS A O 1
ATOM 775 N N . ARG A 1 107 ? -9.766 10.977 9.586 1 98.69 107 ARG A N 1
ATOM 776 C CA . ARG A 1 107 ? -10.406 10.258 10.68 1 98.69 107 ARG A CA 1
ATOM 777 C C . ARG A 1 107 ? -11.547 9.383 10.164 1 98.69 107 ARG A C 1
ATOM 779 O O . ARG A 1 107 ? -11.695 8.234 10.586 1 98.69 107 ARG A O 1
ATOM 786 N N . ALA A 1 108 ? -12.328 9.93 9.32 1 98.62 108 ALA A N 1
ATOM 787 C CA . ALA A 1 108 ? -13.422 9.164 8.727 1 98.62 108 ALA A CA 1
ATOM 788 C C . ALA A 1 108 ? -12.891 7.941 7.988 1 98.62 108 ALA A C 1
ATOM 790 O O . ALA A 1 108 ? -13.477 6.859 8.07 1 98.62 108 ALA A O 1
ATOM 791 N N . CYS A 1 109 ? -11.875 8.141 7.234 1 98.56 109 CYS A N 1
ATOM 792 C CA . CYS A 1 109 ? -11.281 7.039 6.488 1 98.56 109 CYS A CA 1
ATOM 793 C C . CYS A 1 109 ? -10.711 5.988 7.434 1 98.56 109 CYS A C 1
ATOM 795 O O . CYS A 1 109 ? -10.852 4.789 7.188 1 98.56 109 CYS A O 1
ATOM 797 N N . ALA A 1 110 ? -10.055 6.461 8.484 1 98.62 110 ALA A N 1
ATOM 798 C CA . ALA A 1 110 ? -9.516 5.527 9.469 1 98.62 110 ALA A CA 1
ATOM 799 C C . ALA A 1 110 ? -10.625 4.637 10.031 1 98.62 110 ALA A C 1
ATOM 801 O O . ALA A 1 110 ? -10.461 3.42 10.133 1 98.62 110 ALA A O 1
ATOM 802 N N . ASP A 1 111 ? -11.68 5.227 10.352 1 98.06 111 ASP A N 1
ATOM 803 C CA . ASP A 1 111 ? -12.82 4.5 10.906 1 98.06 111 ASP A CA 1
ATOM 804 C C . ASP A 1 111 ? -13.375 3.492 9.906 1 98.06 111 ASP A C 1
ATOM 806 O O . ASP A 1 111 ? -13.672 2.352 10.258 1 98.06 111 ASP A O 1
ATOM 810 N N . ALA A 1 112 ? -13.547 3.902 8.695 1 97.56 112 ALA A N 1
ATOM 811 C CA . ALA A 1 112 ? -14.07 3.027 7.645 1 97.56 112 ALA A CA 1
ATOM 812 C C . ALA A 1 112 ? -13.148 1.838 7.41 1 97.56 112 ALA A C 1
ATOM 814 O O . ALA A 1 112 ? -13.609 0.708 7.23 1 97.56 112 ALA A O 1
ATOM 815 N N . CYS A 1 113 ? -11.867 2.098 7.422 1 97.5 113 CYS A N 1
ATOM 816 C CA . CYS A 1 113 ? -10.891 1.037 7.207 1 97.5 113 CYS A CA 1
ATOM 817 C C . CYS A 1 113 ? -10.938 0.02 8.344 1 97.5 113 CYS A C 1
ATOM 819 O O . CYS A 1 113 ? -10.766 -1.179 8.109 1 97.5 113 CYS A O 1
ATOM 821 N N . MET A 1 114 ? -11.133 0.515 9.516 1 96.62 114 MET A N 1
ATOM 822 C CA . MET A 1 114 ? -11.164 -0.383 10.672 1 96.62 114 MET A CA 1
ATOM 823 C C . MET A 1 114 ? -12.359 -1.324 10.602 1 96.62 114 MET A C 1
ATOM 825 O O . MET A 1 114 ? -12.305 -2.449 11.102 1 96.62 114 MET A O 1
ATOM 829 N N . LYS A 1 115 ? -13.359 -0.975 9.93 1 94.5 115 LYS A N 1
ATOM 830 C CA . LYS A 1 115 ? -14.539 -1.82 9.758 1 94.5 115 LYS A CA 1
ATOM 831 C C . LYS A 1 115 ? -14.242 -2.998 8.836 1 94.5 115 LYS A C 1
ATOM 833 O O . LYS A 1 115 ? -15.008 -3.969 8.797 1 94.5 115 LYS A O 1
ATOM 838 N N . MET A 1 116 ? -13.266 -2.826 8.055 1 93.12 116 MET A N 1
ATOM 839 C CA . MET A 1 116 ? -12.875 -3.904 7.152 1 93.12 116 MET A CA 1
ATOM 840 C C . MET A 1 116 ? -12.008 -4.934 7.875 1 93.12 116 MET A C 1
ATOM 842 O O . MET A 1 116 ? -11.656 -5.965 7.305 1 93.12 116 MET A O 1
ATOM 846 N N . CYS A 1 117 ? -11.508 -4.613 9.016 1 87.25 117 CYS A N 1
ATOM 847 C CA . CYS A 1 117 ? -10.641 -5.492 9.797 1 87.25 117 CYS A CA 1
ATOM 848 C C . CYS A 1 117 ? -11.453 -6.367 10.742 1 87.25 117 CYS A C 1
ATOM 850 O O . CYS A 1 117 ? -12.398 -5.891 11.375 1 87.25 117 CYS A O 1
ATOM 852 N N . PRO A 1 118 ? -11.242 -7.551 10.539 1 75.62 118 PRO A N 1
ATOM 853 C CA . PRO A 1 118 ? -11.945 -8.414 11.492 1 75.62 118 PRO A CA 1
ATOM 854 C C . PRO A 1 118 ? -11.664 -8.039 12.945 1 75.62 118 PRO A C 1
ATOM 856 O O . PRO A 1 118 ? -10.578 -7.539 13.258 1 75.62 118 PRO A O 1
ATOM 859 N N . ALA A 1 119 ? -12.875 -7.98 13.688 1 59.59 119 ALA A N 1
ATOM 860 C CA . ALA A 1 119 ? -12.781 -7.75 15.125 1 59.59 119 ALA A CA 1
ATOM 861 C C . ALA A 1 119 ? -11.875 -8.781 15.789 1 59.59 119 ALA A C 1
ATOM 863 O O . ALA A 1 119 ? -11.828 -9.938 15.367 1 59.59 119 ALA A O 1
ATOM 864 N N . MET B 1 1 ? 18.328 27.25 3.568 1 23.27 1 MET B N 1
ATOM 865 C CA . MET B 1 1 ? 19.047 25.984 3.707 1 23.27 1 MET B CA 1
ATOM 866 C C . MET B 1 1 ? 18.078 24.812 3.668 1 23.27 1 MET B C 1
ATOM 868 O O . MET B 1 1 ? 17.297 24.609 4.605 1 23.27 1 MET B O 1
ATOM 872 N N . MET B 1 2 ? 17.203 24.578 2.66 1 31.89 2 MET B N 1
ATOM 873 C CA . MET B 1 2 ? 16.078 23.859 2.076 1 31.89 2 MET B CA 1
ATOM 874 C C . MET B 1 2 ? 16.234 22.359 2.281 1 31.89 2 MET B C 1
ATOM 876 O O . MET B 1 2 ? 17.031 21.703 1.603 1 31.89 2 MET B O 1
ATOM 880 N N . MET B 1 3 ? 16.641 21.938 3.508 1 31.22 3 MET B N 1
ATOM 881 C CA . MET B 1 3 ? 17.25 20.844 4.258 1 31.22 3 MET B CA 1
ATOM 882 C C . MET B 1 3 ? 16.844 19.5 3.676 1 31.22 3 MET B C 1
ATOM 884 O O . MET B 1 3 ? 15.914 19.422 2.873 1 31.22 3 MET B O 1
ATOM 888 N N . THR B 1 4 ? 17.406 18.312 4.176 1 34.94 4 THR B N 1
ATOM 889 C CA . THR B 1 4 ? 17.656 16.875 4.199 1 34.94 4 THR B CA 1
ATOM 890 C C . THR B 1 4 ? 16.344 16.109 4.27 1 34.94 4 THR B C 1
ATOM 892 O O . THR B 1 4 ? 15.922 15.672 5.348 1 34.94 4 THR B O 1
ATOM 895 N N . MET B 1 5 ? 15.328 16.719 4.02 1 37.28 5 MET B N 1
ATOM 896 C CA . MET B 1 5 ? 14.062 16 4.141 1 37.28 5 MET B CA 1
ATOM 897 C C . MET B 1 5 ? 14.195 14.586 3.578 1 37.28 5 MET B C 1
ATOM 899 O O . MET B 1 5 ? 13.195 13.969 3.211 1 37.28 5 MET B O 1
ATOM 903 N N . MET B 1 6 ? 15.172 14.523 2.629 1 38.75 6 MET B N 1
ATOM 904 C CA . MET B 1 6 ? 15.562 13.148 2.334 1 38.75 6 MET B CA 1
ATOM 905 C C . MET B 1 6 ? 15.609 12.312 3.607 1 38.75 6 MET B C 1
ATOM 907 O O . MET B 1 6 ? 16.219 12.711 4.602 1 38.75 6 MET B O 1
ATOM 911 N N . ASN B 1 7 ? 14.617 11.953 4.148 1 44.69 7 ASN B N 1
ATOM 912 C CA . ASN B 1 7 ? 14.906 11.008 5.219 1 44.69 7 ASN B CA 1
ATOM 913 C C . ASN B 1 7 ? 16.391 10.648 5.27 1 44.69 7 ASN B C 1
ATOM 915 O O . ASN B 1 7 ? 17.047 10.547 4.23 1 44.69 7 ASN B O 1
ATOM 919 N N . PRO B 1 8 ? 17.188 10.977 6.309 1 45.66 8 PRO B N 1
ATOM 920 C CA . PRO B 1 8 ? 18.547 10.438 6.352 1 45.66 8 PRO B CA 1
ATOM 921 C C . PRO B 1 8 ? 18.781 9.32 5.332 1 45.66 8 PRO B C 1
ATOM 923 O O . PRO B 1 8 ? 17.812 8.773 4.793 1 45.66 8 PRO B O 1
ATOM 926 N N . SER B 1 9 ? 20.047 8.664 5.191 1 50.72 9 SER B N 1
ATOM 927 C CA . SER B 1 9 ? 20.844 7.688 4.457 1 50.72 9 SER B CA 1
ATOM 928 C C . SER B 1 9 ? 20 6.496 4.023 1 50.72 9 SER B C 1
ATOM 930 O O . SER B 1 9 ? 19.547 5.719 4.863 1 50.72 9 SER B O 1
ATOM 932 N N . MET B 1 10 ? 19.188 6.781 2.92 1 64.56 10 MET B N 1
ATOM 933 C CA . MET B 1 10 ? 18.859 5.445 2.424 1 64.56 10 MET B CA 1
ATOM 934 C C . MET B 1 10 ? 19.984 4.465 2.73 1 64.56 10 MET B C 1
ATOM 936 O O . MET B 1 10 ? 21.047 4.516 2.105 1 64.56 10 MET B O 1
ATOM 940 N N . THR B 1 11 ? 19.875 3.947 3.928 1 80.19 11 THR B N 1
ATOM 941 C CA . THR B 1 11 ? 20.859 2.934 4.316 1 80.19 11 THR B CA 1
ATOM 942 C C . THR B 1 11 ? 21.031 1.898 3.211 1 80.19 11 THR B C 1
ATOM 944 O O . THR B 1 11 ? 20.25 1.855 2.262 1 80.19 11 THR B O 1
ATOM 947 N N . ASP B 1 12 ? 22.156 1.396 3.061 1 86.19 12 ASP B N 1
ATOM 948 C CA . ASP B 1 12 ? 22.406 0.301 2.131 1 86.19 12 ASP B CA 1
ATOM 949 C C . ASP B 1 12 ? 21.266 -0.71 2.154 1 86.19 12 ASP B C 1
ATOM 951 O O . ASP B 1 12 ? 20.875 -1.238 1.111 1 86.19 12 ASP B O 1
ATOM 955 N N . ASP B 1 13 ? 20.703 -0.851 3.291 1 88.56 13 ASP B N 1
ATOM 956 C CA . ASP B 1 13 ? 19.609 -1.807 3.436 1 88.56 13 ASP B CA 1
ATOM 957 C C . ASP B 1 13 ? 18.344 -1.313 2.725 1 88.56 13 ASP B C 1
ATOM 959 O O . ASP B 1 13 ? 17.641 -2.1 2.096 1 88.56 13 ASP B O 1
ATOM 963 N N . MET B 1 14 ? 18.172 -0.02 2.803 1 92.06 14 MET B N 1
ATOM 964 C CA . MET B 1 14 ? 16.984 0.536 2.146 1 92.06 14 MET B CA 1
ATOM 965 C C . MET B 1 14 ? 17.125 0.463 0.628 1 92.06 14 MET B C 1
ATOM 967 O O . MET B 1 14 ? 16.156 0.133 -0.07 1 92.06 14 MET B O 1
ATOM 971 N N . GLN B 1 15 ? 18.297 0.719 0.119 1 93.06 15 GLN B N 1
ATOM 972 C CA . GLN B 1 15 ? 18.547 0.628 -1.315 1 93.06 15 GLN B CA 1
ATOM 973 C C . GLN B 1 15 ? 18.391 -0.804 -1.814 1 93.06 15 GLN B C 1
ATOM 975 O O . GLN B 1 15 ? 17.797 -1.031 -2.879 1 93.06 15 GLN B O 1
ATOM 980 N N . MET B 1 16 ? 18.859 -1.682 -1.066 1 94.5 16 MET B N 1
ATOM 981 C CA . MET B 1 16 ? 18.719 -3.092 -1.419 1 94.5 16 MET B CA 1
ATOM 982 C C . MET B 1 16 ? 17.25 -3.518 -1.399 1 94.5 16 MET B C 1
ATOM 984 O O . MET B 1 16 ? 16.812 -4.266 -2.271 1 94.5 16 MET B O 1
ATOM 988 N N . CYS B 1 17 ? 16.578 -3.039 -0.396 1 96.31 17 CYS B N 1
ATOM 989 C CA . CYS B 1 17 ? 15.172 -3.377 -0.296 1 96.31 17 CYS B CA 1
ATOM 990 C C . CYS B 1 17 ? 14.383 -2.799 -1.469 1 96.31 17 CYS B C 1
ATOM 992 O O . CYS B 1 17 ? 13.555 -3.486 -2.064 1 96.31 17 CYS B O 1
ATOM 994 N N . MET B 1 18 ? 14.688 -1.605 -1.819 1 97.19 18 MET B N 1
ATOM 995 C CA . MET B 1 18 ? 14.008 -0.99 -2.953 1 97.19 18 MET B CA 1
ATOM 996 C C . MET B 1 18 ? 14.305 -1.75 -4.242 1 97.19 18 MET B C 1
ATOM 998 O O . MET B 1 18 ? 13.398 -1.984 -5.051 1 97.19 18 MET B O 1
ATOM 1002 N N . ALA B 1 19 ? 15.508 -2.109 -4.457 1 97.56 19 ALA B N 1
ATOM 1003 C CA . ALA B 1 19 ? 15.891 -2.881 -5.641 1 97.56 19 ALA B CA 1
ATOM 1004 C C . ALA B 1 19 ? 15.148 -4.215 -5.68 1 97.56 19 ALA B C 1
ATOM 1006 O O . ALA B 1 19 ? 14.672 -4.637 -6.738 1 97.56 19 ALA B O 1
ATOM 1007 N N . ALA B 1 20 ? 15.055 -4.859 -4.527 1 98.19 20 ALA B N 1
ATOM 1008 C CA . ALA B 1 20 ? 14.344 -6.133 -4.438 1 98.19 20 ALA B CA 1
ATOM 1009 C C . ALA B 1 20 ? 12.859 -5.953 -4.738 1 98.19 20 ALA B C 1
ATOM 1011 O O . ALA B 1 20 ? 12.25 -6.773 -5.434 1 98.19 20 ALA B O 1
ATOM 1012 N N . CYS B 1 21 ? 12.273 -4.922 -4.152 1 98.44 21 CYS B N 1
ATOM 1013 C CA . CYS B 1 21 ? 10.875 -4.617 -4.422 1 98.44 21 CYS B CA 1
ATOM 1014 C C . CYS B 1 21 ? 10.648 -4.363 -5.91 1 98.44 21 CYS B C 1
ATOM 1016 O O . CYS B 1 21 ? 9.664 -4.848 -6.484 1 98.44 21 CYS B O 1
ATOM 1018 N N . MET B 1 22 ? 11.492 -3.633 -6.539 1 98.31 22 MET B N 1
ATOM 1019 C CA . MET B 1 22 ? 11.367 -3.328 -7.961 1 98.31 22 MET B CA 1
ATOM 1020 C C . MET B 1 22 ? 11.461 -4.598 -8.797 1 98.31 22 MET B C 1
ATOM 1022 O O . MET B 1 22 ? 10.664 -4.801 -9.719 1 98.31 22 MET B O 1
ATOM 1026 N N . ASP B 1 23 ? 12.406 -5.348 -8.508 1 98.62 23 ASP B N 1
ATOM 1027 C CA . ASP B 1 23 ? 12.57 -6.605 -9.227 1 98.62 23 ASP B CA 1
ATOM 1028 C C . ASP B 1 23 ? 11.344 -7.504 -9.047 1 98.62 23 ASP B C 1
ATOM 1030 O O . ASP B 1 23 ? 10.883 -8.125 -10.008 1 98.62 23 ASP B O 1
ATOM 1034 N N . CYS B 1 24 ? 10.898 -7.621 -7.859 1 98.69 24 CYS B N 1
ATOM 1035 C CA . CYS B 1 24 ? 9.742 -8.461 -7.559 1 98.69 24 CYS B CA 1
ATOM 1036 C C . CYS B 1 24 ? 8.492 -7.949 -8.273 1 98.69 24 CYS B C 1
ATOM 1038 O O . CYS B 1 24 ? 7.742 -8.734 -8.852 1 98.69 24 CYS B O 1
ATOM 1040 N N . MET B 1 25 ? 8.328 -6.668 -8.25 1 98.69 25 MET B N 1
ATOM 1041 C CA . MET B 1 25 ? 7.207 -6.059 -8.969 1 98.69 25 MET B CA 1
ATOM 1042 C C . MET B 1 25 ? 7.262 -6.41 -10.453 1 98.69 25 MET B C 1
ATOM 1044 O O . MET B 1 25 ? 6.277 -6.895 -11.016 1 98.69 25 MET B O 1
ATOM 1048 N N . LYS B 1 26 ? 8.375 -6.18 -11.039 1 98.56 26 LYS B N 1
ATOM 1049 C CA . LYS B 1 26 ? 8.578 -6.453 -12.461 1 98.56 26 LYS B CA 1
ATOM 1050 C C . LYS B 1 26 ? 8.328 -7.922 -12.781 1 98.56 26 LYS B C 1
ATOM 1052 O O . LYS B 1 26 ? 7.621 -8.242 -13.734 1 98.56 26 LYS B O 1
ATOM 1057 N N . THR B 1 27 ? 8.867 -8.773 -11.969 1 98.75 27 THR B N 1
ATOM 1058 C CA . THR B 1 27 ? 8.758 -10.211 -12.203 1 98.75 27 THR B CA 1
ATOM 1059 C C . THR B 1 27 ? 7.305 -10.664 -12.078 1 98.75 27 THR B C 1
ATOM 1061 O O . THR B 1 27 ? 6.82 -11.445 -12.898 1 98.75 27 THR B O 1
ATOM 1064 N N . CYS B 1 28 ? 6.637 -10.188 -11.07 1 98.5 28 CYS B N 1
ATOM 1065 C CA . CYS B 1 28 ? 5.227 -10.531 -10.914 1 98.5 28 CYS B CA 1
ATOM 1066 C C . CYS B 1 28 ? 4.418 -10.078 -12.117 1 98.5 28 CYS B C 1
ATOM 1068 O O . CYS B 1 28 ? 3.58 -10.82 -12.633 1 98.5 28 CYS B O 1
ATOM 1070 N N . MET B 1 29 ? 4.695 -8.883 -12.602 1 98.19 29 MET B N 1
ATOM 1071 C CA . MET B 1 29 ? 3.955 -8.344 -13.742 1 98.19 29 MET B CA 1
ATOM 1072 C C . MET B 1 29 ? 4.262 -9.133 -15.008 1 98.19 29 MET B C 1
ATOM 1074 O O . MET B 1 29 ? 3.35 -9.469 -15.766 1 98.19 29 MET B O 1
ATOM 1078 N N . GLU B 1 30 ? 5.469 -9.445 -15.203 1 98.19 30 GLU B N 1
ATOM 1079 C CA . GLU B 1 30 ? 5.859 -10.234 -16.359 1 98.19 30 GLU B CA 1
ATOM 1080 C C . GLU B 1 30 ? 5.258 -11.633 -16.312 1 98.19 30 GLU B C 1
ATOM 1082 O O . GLU B 1 30 ? 4.805 -12.164 -17.328 1 98.19 30 GLU B O 1
ATOM 1087 N N . THR B 1 31 ? 5.309 -12.18 -15.125 1 98.31 31 THR B N 1
ATOM 1088 C CA . THR B 1 31 ? 4.785 -13.531 -14.969 1 98.31 31 THR B CA 1
ATOM 1089 C C . THR B 1 31 ? 3.273 -13.555 -15.188 1 98.31 31 THR B C 1
ATOM 1091 O O . THR B 1 31 ? 2.74 -14.508 -15.766 1 98.31 31 THR B O 1
ATOM 1094 N N . MET B 1 32 ? 2.613 -12.57 -14.742 1 97.38 32 MET B N 1
ATOM 1095 C CA . MET B 1 32 ? 1.186 -12.469 -15.031 1 97.38 32 MET B CA 1
ATOM 1096 C C . MET B 1 32 ? 0.937 -12.453 -16.531 1 97.38 32 MET B C 1
ATOM 1098 O O . MET B 1 32 ? 0.033 -13.133 -17.016 1 97.38 32 MET B O 1
ATOM 1102 N N . GLY B 1 33 ? 1.743 -11.711 -17.234 1 96.94 33 GLY B N 1
ATOM 1103 C CA . GLY B 1 33 ? 1.636 -11.695 -18.688 1 96.94 33 GLY B CA 1
ATOM 1104 C C . GLY B 1 33 ? 1.898 -13.055 -19.312 1 96.94 33 GLY B C 1
ATOM 1105 O O . GLY B 1 33 ? 1.196 -13.461 -20.25 1 96.94 33 GLY B O 1
ATOM 1106 N N . TYR B 1 34 ? 2.908 -13.648 -18.797 1 98 34 TYR B N 1
ATOM 1107 C CA . TYR B 1 34 ? 3.227 -15.008 -19.234 1 98 34 TYR B CA 1
ATOM 1108 C C . TYR B 1 34 ? 2.033 -15.93 -19.031 1 98 34 TYR B C 1
ATOM 1110 O O . TYR B 1 34 ? 1.655 -16.672 -19.938 1 98 34 TYR B O 1
ATOM 1118 N N . CYS B 1 35 ? 1.38 -15.914 -17.844 1 96.69 35 CYS B N 1
ATOM 1119 C CA . CYS B 1 35 ? 0.24 -16.766 -17.516 1 96.69 35 CYS B CA 1
ATOM 1120 C C . CYS B 1 35 ? -0.942 -16.469 -18.422 1 96.69 35 CYS B C 1
ATOM 1122 O O . CYS B 1 35 ? -1.662 -17.375 -18.828 1 96.69 35 CYS B O 1
ATOM 1124 N N . LEU B 1 36 ? -1.077 -15.195 -18.766 1 95.06 36 LEU B N 1
ATOM 1125 C CA . LEU B 1 36 ? -2.148 -14.797 -19.672 1 95.06 36 LEU B CA 1
ATOM 1126 C C . LEU B 1 36 ? -1.964 -15.43 -21.047 1 95.06 36 LEU B C 1
ATOM 1128 O O . LEU B 1 36 ? -2.934 -15.867 -21.656 1 95.06 36 LEU B O 1
ATOM 1132 N N . LYS B 1 37 ? -0.801 -15.531 -21.547 1 96.75 37 LYS B N 1
ATOM 1133 C CA . LYS B 1 37 ? -0.484 -16.094 -22.844 1 96.75 37 LYS B CA 1
ATOM 1134 C C . LYS B 1 37 ? -0.625 -17.625 -22.828 1 96.75 37 LYS B C 1
ATOM 1136 O O . LYS B 1 37 ? -1.094 -18.219 -23.812 1 96.75 37 LYS B O 1
ATOM 1141 N N . MET B 1 38 ? -0.184 -18.281 -21.766 1 95.56 38 MET B N 1
ATOM 1142 C CA . MET B 1 38 ? -0.242 -19.734 -21.641 1 95.56 38 MET B CA 1
ATOM 1143 C C . MET B 1 38 ? -1.686 -20.219 -21.547 1 95.56 38 MET B C 1
ATOM 1145 O O . MET B 1 38 ? -2.053 -21.234 -22.156 1 95.56 38 MET B O 1
ATOM 1149 N N . GLY B 1 39 ? -2.438 -19.609 -20.766 1 94.38 39 GLY B N 1
ATOM 1150 C CA . GLY B 1 39 ? -3.832 -19.984 -20.578 1 94.38 39 GLY B CA 1
ATOM 1151 C C . GLY B 1 39 ? -4.012 -21.219 -19.719 1 94.38 39 GLY B C 1
ATOM 1152 O O . GLY B 1 39 ? -3.098 -21.625 -19 1 94.38 39 GLY B O 1
ATOM 1153 N N . GLY B 1 40 ? -5.324 -21.672 -19.656 1 93.19 40 GLY B N 1
ATOM 1154 C CA . GLY B 1 40 ? -5.625 -22.906 -18.969 1 93.19 40 GLY B CA 1
ATOM 1155 C C . GLY B 1 40 ? -5.309 -22.844 -17.484 1 93.19 40 GLY B C 1
ATOM 1156 O O . GLY B 1 40 ? -5.734 -21.922 -16.781 1 93.19 40 GLY B O 1
ATOM 1157 N N . ASP B 1 41 ? -4.422 -23.797 -16.938 1 90.31 41 ASP B N 1
ATOM 1158 C CA . ASP B 1 41 ? -4.098 -23.938 -15.523 1 90.31 41 ASP B CA 1
ATOM 1159 C C . ASP B 1 41 ? -3.307 -22.734 -15.016 1 90.31 41 ASP B C 1
ATOM 1161 O O . ASP B 1 41 ? -3.285 -22.469 -13.812 1 90.31 41 ASP B O 1
ATOM 1165 N N . TYR B 1 42 ? -2.693 -22 -15.898 1 92.94 42 TYR B N 1
ATOM 1166 C CA . TYR B 1 42 ? -1.886 -20.859 -15.508 1 92.94 42 TYR B CA 1
ATOM 1167 C C . TYR B 1 42 ? -2.77 -19.672 -15.125 1 92.94 42 TYR B C 1
ATOM 1169 O O . TYR B 1 42 ? -2.307 -18.719 -14.484 1 92.94 42 TYR B O 1
ATOM 1177 N N . MET B 1 43 ? -3.979 -19.719 -15.469 1 91.38 43 MET B N 1
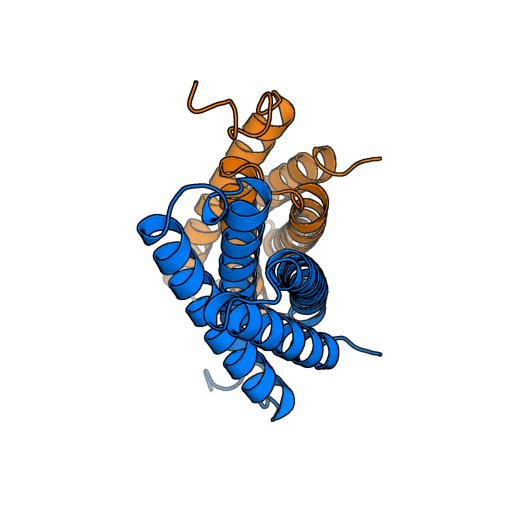ATOM 1178 C CA . MET B 1 43 ? -4.891 -18.609 -15.195 1 91.38 43 MET B CA 1
ATOM 1179 C C . MET B 1 43 ? -5.703 -18.875 -13.938 1 91.38 43 MET B C 1
ATOM 1181 O O . MET B 1 43 ? -6.883 -18.516 -13.867 1 91.38 43 MET B O 1
ATOM 1185 N N . ASP B 1 44 ? -5.059 -19.562 -13 1 92.75 44 ASP B N 1
ATOM 1186 C CA . ASP B 1 44 ? -5.668 -19.734 -11.688 1 92.75 44 ASP B CA 1
ATOM 1187 C C . ASP B 1 44 ? -5.938 -18.375 -11.031 1 92.75 44 ASP B C 1
ATOM 1189 O O . ASP B 1 44 ? -5.02 -17.578 -10.852 1 92.75 44 ASP B O 1
ATOM 1193 N N . PRO B 1 45 ? -7.215 -18.078 -10.703 1 92 45 PRO B N 1
ATOM 1194 C CA . PRO B 1 45 ? -7.566 -16.75 -10.188 1 92 45 PRO B CA 1
ATOM 1195 C C . PRO B 1 45 ? -6.82 -16.406 -8.898 1 92 45 PRO B C 1
ATOM 1197 O O . PRO B 1 45 ? -6.449 -15.242 -8.695 1 92 45 PRO B O 1
ATOM 1200 N N . MET B 1 46 ? -6.641 -17.312 -8.039 1 92.31 46 MET B N 1
ATOM 1201 C CA . MET B 1 46 ? -5.93 -17.047 -6.789 1 92.31 46 MET B CA 1
ATOM 1202 C C . MET B 1 46 ? -4.477 -16.688 -7.055 1 92.31 46 MET B C 1
ATOM 1204 O O . MET B 1 46 ? -3.963 -15.711 -6.488 1 92.31 46 MET B O 1
ATOM 1208 N N . MET B 1 47 ? -3.887 -17.453 -7.906 1 93.56 47 MET B N 1
ATOM 1209 C CA . MET B 1 47 ? -2.49 -17.188 -8.242 1 93.56 47 MET B CA 1
ATOM 1210 C C . MET B 1 47 ? -2.334 -15.844 -8.93 1 93.56 47 MET B C 1
ATOM 1212 O O . MET B 1 47 ? -1.436 -15.07 -8.594 1 93.56 47 MET B O 1
ATOM 1216 N N . MET B 1 48 ? -3.203 -15.547 -9.875 1 95.25 48 MET B N 1
ATOM 1217 C CA . MET B 1 48 ? -3.18 -14.266 -10.57 1 95.25 48 MET B CA 1
ATOM 1218 C C . MET B 1 48 ? -3.391 -13.109 -9.602 1 95.25 48 MET B C 1
ATOM 1220 O O . MET B 1 48 ? -2.693 -12.102 -9.672 1 95.25 48 MET B O 1
ATOM 1224 N N . GLY B 1 49 ? -4.32 -13.273 -8.688 1 95.81 49 GLY B N 1
ATOM 1225 C CA . GLY B 1 49 ? -4.578 -12.258 -7.684 1 95.81 49 GLY B CA 1
ATOM 1226 C C . GLY B 1 49 ? -3.393 -12.008 -6.766 1 95.81 49 GLY B C 1
ATOM 1227 O O . GLY B 1 49 ? -3.113 -10.867 -6.398 1 95.81 49 GLY B O 1
ATOM 1228 N N . MET B 1 50 ? -2.713 -13.062 -6.422 1 96.62 50 MET B N 1
ATOM 1229 C CA . MET B 1 50 ? -1.541 -12.938 -5.559 1 96.62 50 MET B CA 1
ATOM 1230 C C . MET B 1 50 ? -0.432 -12.156 -6.254 1 96.62 50 MET B C 1
ATOM 1232 O O . MET B 1 50 ? 0.195 -11.289 -5.645 1 96.62 50 MET B O 1
ATOM 1236 N N . MET B 1 51 ? -0.219 -12.461 -7.512 1 97.88 51 MET B N 1
ATOM 1237 C CA . MET B 1 51 ? 0.813 -11.742 -8.25 1 97.88 51 MET B CA 1
ATOM 1238 C C . MET B 1 51 ? 0.454 -10.266 -8.383 1 97.88 51 MET B C 1
ATOM 1240 O O . MET B 1 51 ? 1.313 -9.398 -8.234 1 97.88 51 MET B O 1
ATOM 1244 N N . ARG B 1 52 ? -0.773 -9.992 -8.641 1 97.31 52 ARG B N 1
ATOM 1245 C CA . ARG B 1 52 ? -1.236 -8.617 -8.742 1 97.31 52 ARG B CA 1
ATOM 1246 C C . ARG B 1 52 ? -1.026 -7.867 -7.43 1 97.31 52 ARG B C 1
ATOM 1248 O O . ARG B 1 52 ? -0.473 -6.766 -7.418 1 97.31 52 ARG B O 1
ATOM 1255 N N . ASP B 1 53 ? -1.518 -8.516 -6.375 1 97.56 53 ASP B N 1
ATOM 1256 C CA . ASP B 1 53 ? -1.403 -7.902 -5.055 1 97.56 53 ASP B CA 1
ATOM 1257 C C . ASP B 1 53 ? 0.06 -7.688 -4.676 1 97.56 53 ASP B C 1
ATOM 1259 O O . ASP B 1 53 ? 0.411 -6.66 -4.09 1 97.56 53 ASP B O 1
ATOM 1263 N N . CYS B 1 54 ? 0.859 -8.602 -4.957 1 98.44 54 CYS B N 1
ATOM 1264 C CA . CYS B 1 54 ? 2.283 -8.516 -4.656 1 98.44 54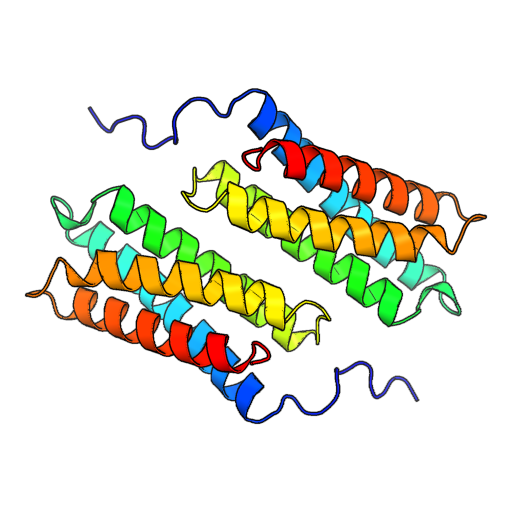 CYS B CA 1
ATOM 1265 C C . CYS B 1 54 ? 2.934 -7.359 -5.41 1 98.44 54 CYS B C 1
ATOM 1267 O O . CYS B 1 54 ? 3.682 -6.574 -4.828 1 98.44 54 CYS B O 1
ATOM 1269 N N . ALA B 1 55 ? 2.617 -7.234 -6.707 1 98.62 55 ALA B N 1
ATOM 1270 C CA . ALA B 1 55 ? 3.148 -6.133 -7.508 1 98.62 55 ALA B CA 1
ATOM 1271 C C . ALA B 1 55 ? 2.717 -4.785 -6.934 1 98.62 55 ALA B C 1
ATOM 1273 O O . ALA B 1 55 ? 3.529 -3.865 -6.812 1 98.62 55 ALA B O 1
ATOM 1274 N N . GLU B 1 56 ? 1.461 -4.715 -6.594 1 97.75 56 GLU B N 1
ATOM 1275 C CA . GLU B 1 56 ? 0.918 -3.49 -6.02 1 97.75 56 GLU B CA 1
ATOM 1276 C C . GLU B 1 56 ? 1.62 -3.137 -4.711 1 97.75 56 GLU B C 1
ATOM 1278 O O . GLU B 1 56 ? 2.008 -1.985 -4.5 1 97.75 56 GLU B O 1
ATOM 1283 N N . MET B 1 57 ? 1.808 -4.086 -3.84 1 98.25 57 MET B N 1
ATOM 1284 C CA . MET B 1 57 ? 2.438 -3.861 -2.543 1 98.25 57 MET B CA 1
ATOM 1285 C C . MET B 1 57 ? 3.9 -3.459 -2.709 1 98.25 57 MET B C 1
ATOM 1287 O O . MET B 1 57 ? 4.387 -2.572 -2.008 1 98.25 57 MET B O 1
ATOM 1291 N N . CYS B 1 58 ? 4.57 -4.07 -3.59 1 98.5 58 CYS B N 1
ATOM 1292 C CA . CYS B 1 58 ? 5.965 -3.734 -3.844 1 98.5 58 CYS B CA 1
ATOM 1293 C C . CYS B 1 58 ? 6.098 -2.299 -4.336 1 98.5 58 CYS B C 1
ATOM 1295 O O . CYS B 1 58 ? 7 -1.573 -3.916 1 98.5 58 CYS B O 1
ATOM 1297 N N . GLN B 1 59 ? 5.219 -1.929 -5.242 1 97.56 59 GLN B N 1
ATOM 1298 C CA . GLN B 1 59 ? 5.238 -0.558 -5.742 1 97.56 59 GLN B CA 1
ATOM 1299 C C . GLN B 1 59 ? 5.02 0.444 -4.609 1 97.56 59 GLN B C 1
ATOM 1301 O O . GLN B 1 59 ? 5.75 1.432 -4.5 1 97.56 59 GLN B O 1
ATOM 1306 N N . THR B 1 60 ? 4.051 0.146 -3.803 1 97.56 60 THR B N 1
ATOM 1307 C CA . THR B 1 60 ? 3.754 1.035 -2.684 1 97.56 60 THR B CA 1
ATOM 1308 C C . THR B 1 60 ? 4.938 1.107 -1.725 1 97.56 60 THR B C 1
ATOM 1310 O O . THR B 1 60 ? 5.312 2.191 -1.273 1 97.56 60 THR B O 1
ATOM 1313 N N . CYS B 1 61 ? 5.484 -0.017 -1.429 1 96.5 61 CYS B N 1
ATOM 1314 C CA . CYS B 1 61 ? 6.645 -0.077 -0.543 1 96.5 61 CYS B CA 1
ATOM 1315 C C . CYS B 1 61 ? 7.789 0.769 -1.085 1 96.5 61 CYS B C 1
ATOM 1317 O O . CYS B 1 61 ? 8.383 1.562 -0.351 1 96.5 61 CYS B O 1
ATOM 1319 N N . MET B 1 62 ? 8.062 0.662 -2.316 1 95.5 62 MET B N 1
ATOM 1320 C CA . MET B 1 62 ? 9.133 1.427 -2.951 1 95.5 62 MET B CA 1
ATOM 1321 C C . MET B 1 62 ? 8.859 2.924 -2.848 1 95.5 62 MET B C 1
ATOM 1323 O O . MET B 1 62 ? 9.742 3.689 -2.449 1 95.5 62 MET B O 1
ATOM 1327 N N . ASN B 1 63 ? 7.645 3.311 -3.199 1 94.12 63 ASN B N 1
ATOM 1328 C CA . ASN B 1 63 ? 7.285 4.723 -3.141 1 94.12 63 ASN B CA 1
ATOM 1329 C C . ASN B 1 63 ? 7.496 5.297 -1.743 1 94.12 63 ASN B C 1
ATOM 1331 O O . ASN B 1 63 ? 8.062 6.383 -1.595 1 94.12 63 ASN B O 1
ATOM 1335 N N . MET B 1 64 ? 7.102 4.535 -0.758 1 94.81 64 MET B N 1
ATOM 1336 C CA . MET B 1 64 ? 7.184 5.016 0.618 1 94.81 64 MET B CA 1
ATOM 1337 C C . MET B 1 64 ? 8.633 5.082 1.084 1 94.81 64 MET B C 1
ATOM 1339 O O . MET B 1 64 ? 9.016 6.004 1.809 1 94.81 64 MET B O 1
ATOM 1343 N N . MET B 1 65 ? 9.445 4.211 0.672 1 93 65 MET B N 1
ATOM 1344 C CA . MET B 1 65 ? 10.875 4.254 0.997 1 93 65 MET B CA 1
ATOM 1345 C C . MET B 1 65 ? 11.555 5.426 0.301 1 93 65 MET B C 1
ATOM 1347 O O . MET B 1 65 ? 12.359 6.133 0.912 1 93 65 MET B O 1
ATOM 1351 N N . MET B 1 66 ? 11.234 5.625 -0.96 1 90.5 66 MET B N 1
ATOM 1352 C CA . MET B 1 66 ? 11.844 6.695 -1.748 1 90.5 66 MET B CA 1
ATOM 1353 C C . MET B 1 66 ? 11.547 8.062 -1.13 1 90.5 66 MET B C 1
ATOM 1355 O O . MET B 1 66 ? 12.391 8.953 -1.156 1 90.5 66 MET B O 1
ATOM 1359 N N . CYS B 1 67 ? 10.398 8.164 -0.48 1 90.69 67 CYS B N 1
ATOM 1360 C CA . CYS B 1 67 ? 9.961 9.453 0.046 1 90.69 67 CYS B CA 1
ATOM 1361 C C . CYS B 1 67 ? 10.32 9.594 1.52 1 90.69 67 CYS B C 1
ATOM 1363 O O . CYS B 1 67 ? 10.047 10.625 2.135 1 90.69 67 CYS B O 1
ATOM 1365 N N . GLY B 1 68 ? 10.93 8.562 2.031 1 91.69 68 GLY B N 1
ATOM 1366 C CA . GLY B 1 68 ? 11.344 8.617 3.424 1 91.69 68 GLY B CA 1
ATOM 1367 C C . GLY B 1 68 ? 10.18 8.57 4.395 1 91.69 68 GLY B C 1
ATOM 1368 O O . GLY B 1 68 ? 10.156 9.312 5.379 1 91.69 68 GLY B O 1
ATOM 1369 N N . SER B 1 69 ? 9.258 7.754 4.109 1 93.88 69 SER B N 1
ATOM 1370 C CA . SER B 1 69 ? 8.062 7.645 4.941 1 93.88 69 SER B CA 1
ATOM 1371 C C . SER B 1 69 ? 8.414 7.172 6.348 1 93.88 69 SER B C 1
ATOM 1373 O O . SER B 1 69 ? 9.344 6.379 6.531 1 93.88 69 SER B O 1
ATOM 1375 N N . GLU B 1 70 ? 7.609 7.633 7.34 1 91.94 70 GLU B N 1
ATOM 1376 C CA . GLU B 1 70 ? 7.762 7.156 8.711 1 91.94 70 GLU B CA 1
ATOM 1377 C C . GLU B 1 70 ? 7.184 5.754 8.883 1 91.94 70 GLU B C 1
ATOM 1379 O O . GLU B 1 70 ? 7.375 5.117 9.914 1 91.94 70 GLU B O 1
ATOM 1384 N N . PHE B 1 71 ? 6.52 5.195 7.879 1 94.5 71 PHE B N 1
ATOM 1385 C CA . PHE B 1 71 ? 5.828 3.916 7.996 1 94.5 71 PHE B CA 1
ATOM 1386 C C . PHE B 1 71 ? 6.57 2.824 7.234 1 94.5 71 PHE B C 1
ATOM 1388 O O . PHE B 1 71 ? 5.988 1.798 6.883 1 94.5 71 PHE B O 1
ATOM 1395 N N . ILE B 1 72 ? 7.828 3.035 6.965 1 94.69 72 ILE B N 1
ATOM 1396 C CA . ILE B 1 72 ? 8.617 2.105 6.164 1 94.69 72 ILE B CA 1
ATOM 1397 C C . ILE B 1 72 ? 8.594 0.722 6.809 1 94.69 72 ILE B C 1
ATOM 1399 O O . ILE B 1 72 ? 8.367 -0.283 6.129 1 94.69 72 ILE B O 1
ATOM 1403 N N . ALA B 1 73 ? 8.75 0.664 8.07 1 95.31 73 ALA B N 1
ATOM 1404 C CA . ALA B 1 73 ? 8.773 -0.635 8.742 1 95.31 73 ALA B CA 1
ATOM 1405 C C . ALA B 1 73 ? 7.43 -1.348 8.602 1 95.31 73 ALA B C 1
ATOM 1407 O O . ALA B 1 73 ? 7.383 -2.539 8.281 1 95.31 73 ALA B O 1
ATOM 1408 N N . SER B 1 74 ? 6.352 -0.651 8.82 1 96 74 SER B N 1
ATOM 1409 C CA . SER B 1 74 ? 5.02 -1.242 8.781 1 96 74 SER B CA 1
ATOM 1410 C C . SER B 1 74 ? 4.668 -1.723 7.379 1 96 74 SER B C 1
ATOM 1412 O O . SER B 1 74 ? 4.152 -2.83 7.207 1 96 74 SER B O 1
ATOM 1414 N N . ILE B 1 75 ? 4.941 -0.901 6.406 1 96.94 75 ILE B N 1
ATOM 1415 C CA . ILE B 1 75 ? 4.574 -1.272 5.047 1 96.94 75 ILE B CA 1
ATOM 1416 C C . ILE B 1 75 ? 5.461 -2.416 4.562 1 96.94 75 ILE B C 1
ATOM 1418 O O . ILE B 1 75 ? 5.004 -3.305 3.84 1 96.94 75 ILE B O 1
ATOM 1422 N N . CYS B 1 76 ? 6.746 -2.4 4.969 1 96.88 76 CYS B N 1
ATOM 1423 C CA . CYS B 1 76 ? 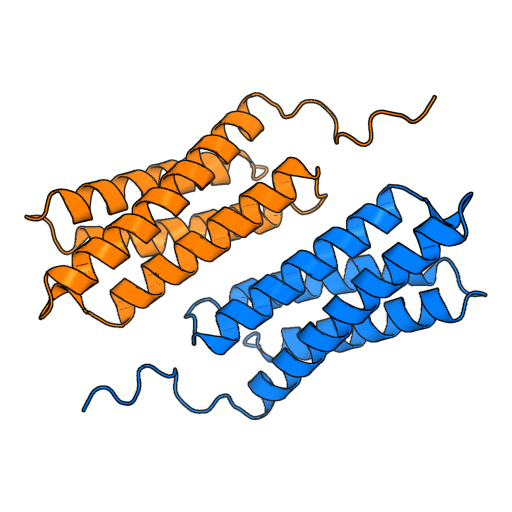7.656 -3.473 4.574 1 96.88 76 CYS B CA 1
ATOM 1424 C C . CYS B 1 76 ? 7.25 -4.793 5.215 1 96.88 76 CYS B C 1
ATOM 1426 O O . CYS B 1 76 ? 7.387 -5.855 4.602 1 96.88 76 CYS B O 1
ATOM 1428 N N . LYS B 1 77 ? 6.766 -4.703 6.395 1 97.75 77 LYS B N 1
ATOM 1429 C CA . LYS B 1 77 ? 6.273 -5.918 7.043 1 97.75 77 LYS B CA 1
ATOM 1430 C C . LYS B 1 77 ? 5.113 -6.527 6.258 1 97.75 77 LYS B C 1
ATOM 1432 O O . LYS B 1 77 ? 5.102 -7.73 5.992 1 97.75 77 LYS B O 1
ATOM 1437 N N . LEU B 1 78 ? 4.188 -5.738 5.941 1 97.38 78 LEU B N 1
ATOM 1438 C CA . LEU B 1 78 ? 3.049 -6.223 5.168 1 97.38 78 LEU B CA 1
ATOM 1439 C C . LEU B 1 78 ? 3.49 -6.703 3.791 1 97.38 78 LEU B C 1
ATOM 1441 O O . LEU B 1 78 ? 3.01 -7.73 3.307 1 97.38 78 LEU B O 1
ATOM 1445 N N . CYS B 1 79 ? 4.391 -5.957 3.188 1 98.06 79 CYS B N 1
ATOM 1446 C CA . CYS B 1 79 ? 4.914 -6.344 1.882 1 98.06 79 CYS B CA 1
ATOM 1447 C C . CYS B 1 79 ? 5.574 -7.715 1.947 1 98.06 79 CYS B C 1
ATOM 1449 O O . CYS B 1 79 ? 5.395 -8.539 1.049 1 98.06 79 CYS B O 1
ATOM 1451 N N . SER B 1 80 ? 6.297 -7.898 2.982 1 98.56 80 SER B N 1
ATOM 1452 C CA . SER B 1 80 ? 6.945 -9.188 3.178 1 98.56 80 SER B CA 1
ATOM 1453 C C . SER B 1 80 ? 5.918 -10.32 3.248 1 98.56 80 SER B C 1
ATOM 1455 O O . SER B 1 80 ? 6.098 -11.367 2.623 1 98.56 80 SER B O 1
ATOM 1457 N N . GLU B 1 81 ? 4.891 -10.109 3.936 1 98 81 GLU B N 1
ATOM 1458 C CA . GLU B 1 81 ? 3.834 -11.109 4.066 1 98 81 GLU B CA 1
ATOM 1459 C C . GLU B 1 81 ? 3.205 -11.422 2.711 1 98 81 GLU B C 1
ATOM 1461 O O . GLU B 1 81 ? 2.998 -12.594 2.375 1 98 81 GLU B O 1
ATOM 1466 N N . VAL B 1 82 ? 2.877 -10.445 1.984 1 98.25 82 VAL B N 1
ATOM 1467 C CA . VAL B 1 82 ? 2.254 -10.617 0.676 1 98.25 82 VAL B CA 1
ATOM 1468 C C . VAL B 1 82 ? 3.211 -11.359 -0.258 1 98.25 82 VAL B C 1
ATOM 1470 O O . VAL B 1 82 ? 2.803 -12.266 -0.982 1 98.25 82 VAL B O 1
ATOM 1473 N N . CYS B 1 83 ? 4.488 -10.961 -0.206 1 98.69 83 CYS B N 1
ATOM 1474 C CA . CYS B 1 83 ? 5.5 -11.578 -1.057 1 98.69 83 CYS B CA 1
ATOM 1475 C C . CYS B 1 83 ? 5.652 -13.055 -0.736 1 98.69 83 CYS B C 1
ATOM 1477 O O . CYS B 1 83 ? 5.789 -13.883 -1.642 1 98.69 83 CYS B O 1
ATOM 1479 N N . MET B 1 84 ? 5.625 -13.359 0.513 1 98.5 84 MET B N 1
ATOM 1480 C CA . MET B 1 84 ? 5.781 -14.758 0.914 1 98.5 84 MET B CA 1
ATOM 1481 C C . MET B 1 84 ? 4.605 -15.594 0.431 1 98.5 84 MET B C 1
ATOM 1483 O O . MET B 1 84 ? 4.793 -16.703 -0.064 1 98.5 84 MET B O 1
ATOM 1487 N N . LYS B 1 85 ? 3.475 -15.086 0.551 1 97.88 85 LYS B N 1
ATOM 1488 C CA . LYS B 1 85 ? 2.301 -15.812 0.073 1 97.88 85 LYS B CA 1
ATOM 1489 C C . LYS B 1 85 ? 2.346 -15.992 -1.441 1 97.88 85 LYS B C 1
ATOM 1491 O O . LYS B 1 85 ? 2.002 -17.062 -1.955 1 97.88 85 LYS B O 1
ATOM 1496 N N . CYS B 1 86 ? 2.713 -15 -2.141 1 98.06 86 CYS B N 1
ATOM 1497 C CA . CYS B 1 86 ? 2.838 -15.086 -3.592 1 98.06 86 CYS B CA 1
ATOM 1498 C C . CYS B 1 86 ? 3.883 -16.125 -3.992 1 98.06 86 CYS B C 1
ATOM 1500 O O . CYS B 1 86 ? 3.676 -16.891 -4.934 1 98.06 86 CYS B O 1
ATOM 1502 N N . ALA B 1 87 ? 5.012 -16.109 -3.254 1 98.38 87 ALA B N 1
ATOM 1503 C CA . ALA B 1 87 ? 6.059 -17.094 -3.502 1 98.38 87 ALA B CA 1
ATOM 1504 C C . ALA B 1 87 ? 5.52 -18.516 -3.381 1 98.38 87 ALA B C 1
ATOM 1506 O O . ALA B 1 87 ? 5.809 -19.359 -4.219 1 98.38 87 ALA B O 1
ATOM 1507 N N . GLU B 1 88 ? 4.773 -18.719 -2.373 1 97.12 88 GLU B N 1
ATOM 1508 C CA . GLU B 1 88 ? 4.188 -20.031 -2.129 1 97.12 88 GLU B CA 1
ATOM 1509 C C . GLU B 1 88 ? 3.248 -20.438 -3.262 1 97.12 88 GLU B C 1
ATOM 1511 O O . GLU B 1 88 ? 3.279 -21.578 -3.723 1 97.12 88 GLU B O 1
ATOM 1516 N N . CYS B 1 89 ? 2.451 -19.547 -3.701 1 95.62 89 CYS B N 1
ATOM 1517 C CA . CYS B 1 89 ? 1.512 -19.812 -4.781 1 95.62 89 CYS B CA 1
ATOM 1518 C C . CYS B 1 89 ? 2.246 -20.188 -6.062 1 95.62 89 CYS B C 1
ATOM 1520 O O . CYS B 1 89 ? 1.91 -21.188 -6.707 1 95.62 89 CYS B O 1
ATOM 1522 N N . CYS B 1 90 ? 3.25 -19.469 -6.398 1 96.38 90 CYS B N 1
ATOM 1523 C CA . CYS B 1 90 ? 3.977 -19.672 -7.645 1 96.38 90 CYS B CA 1
ATOM 1524 C C . CYS B 1 90 ? 4.801 -20.953 -7.59 1 96.38 90 CYS B C 1
ATOM 1526 O O . CYS B 1 90 ? 5.039 -21.594 -8.617 1 96.38 90 CYS B O 1
ATOM 1528 N N . SER B 1 91 ? 5.227 -21.297 -6.426 1 95.75 91 SER B N 1
ATOM 1529 C CA . SER B 1 91 ? 6.078 -22.469 -6.262 1 95.75 91 SER B CA 1
ATOM 1530 C C . SER B 1 91 ? 5.301 -23.75 -6.52 1 95.75 91 SER B C 1
ATOM 1532 O O . SER B 1 91 ? 5.891 -24.828 -6.672 1 95.75 91 SER B O 1
ATOM 1534 N N . GLY B 1 92 ? 4.047 -23.641 -6.605 1 92.5 92 GLY B N 1
ATOM 1535 C CA . GLY B 1 92 ? 3.207 -24.797 -6.898 1 92.5 92 GLY B CA 1
ATOM 1536 C C . GLY B 1 92 ? 3.375 -25.312 -8.312 1 92.5 92 GLY B C 1
ATOM 1537 O O . GLY B 1 92 ? 3.016 -26.453 -8.609 1 92.5 92 GLY B O 1
ATOM 1538 N N . MET B 1 93 ? 3.873 -24.484 -9.164 1 90.81 93 MET B N 1
ATOM 1539 C CA . MET B 1 93 ? 4.145 -24.891 -10.539 1 90.81 93 MET B CA 1
ATOM 1540 C C . MET B 1 93 ? 5.633 -25.156 -10.75 1 90.81 93 MET B C 1
ATOM 1542 O O . MET B 1 93 ? 6.293 -24.438 -11.5 1 90.81 93 MET B O 1
ATOM 1546 N N . ILE B 1 94 ? 6.074 -26.281 -10.203 1 85.94 94 ILE B N 1
ATOM 1547 C CA . ILE B 1 94 ? 7.488 -26.547 -9.969 1 85.94 94 ILE B CA 1
ATOM 1548 C C . ILE B 1 94 ? 8.188 -26.797 -11.305 1 85.94 94 ILE B C 1
ATOM 1550 O O . ILE B 1 94 ? 9.391 -26.547 -11.438 1 85.94 94 ILE B O 1
ATOM 1554 N N . ASP B 1 95 ? 7.5 -27.156 -12.305 1 90.62 95 ASP B N 1
ATOM 1555 C CA . ASP B 1 95 ? 8.141 -27.531 -13.562 1 90.62 95 ASP B CA 1
ATOM 1556 C C . ASP B 1 95 ? 8.227 -26.344 -14.516 1 90.62 95 ASP B C 1
ATOM 1558 O O . ASP B 1 95 ? 8.75 -26.469 -15.625 1 90.62 95 ASP B O 1
ATOM 1562 N N . ASP B 1 96 ? 7.797 -25.188 -14.023 1 95.5 96 ASP B N 1
ATOM 1563 C CA . ASP B 1 96 ? 7.801 -24.031 -14.906 1 95.5 96 ASP B CA 1
ATOM 1564 C C . ASP B 1 96 ? 8.844 -23 -14.453 1 95.5 96 ASP B C 1
ATOM 1566 O O . ASP B 1 96 ? 8.773 -22.484 -13.344 1 95.5 96 ASP B O 1
ATOM 1570 N N . GLU B 1 97 ? 9.805 -22.719 -15.273 1 96.56 97 GLU B N 1
ATOM 1571 C CA . GLU B 1 97 ? 10.93 -21.844 -14.953 1 96.56 97 GLU B CA 1
ATOM 1572 C C . GLU B 1 97 ? 10.461 -20.438 -14.617 1 96.56 97 GLU B C 1
ATOM 1574 O O . GLU B 1 97 ? 10.992 -19.797 -13.711 1 96.56 97 GLU B O 1
ATOM 1579 N N . MET B 1 98 ? 9.523 -19.906 -15.422 1 97.06 98 MET B N 1
ATOM 1580 C CA . MET B 1 98 ? 9 -18.562 -15.18 1 97.06 98 MET B CA 1
ATOM 1581 C C . MET B 1 98 ? 8.352 -18.484 -13.805 1 97.06 98 MET B C 1
ATOM 1583 O O . MET B 1 98 ? 8.578 -17.516 -13.07 1 97.06 98 MET B O 1
ATOM 1587 N N . MET B 1 99 ? 7.621 -19.484 -13.484 1 97.25 99 MET B N 1
ATOM 1588 C CA . MET B 1 99 ? 6.941 -19.5 -12.188 1 97.25 99 MET B CA 1
ATOM 1589 C C . MET B 1 99 ? 7.945 -19.609 -11.047 1 97.25 99 MET B C 1
ATOM 1591 O O . MET B 1 99 ? 7.777 -18.984 -10 1 97.25 99 MET B O 1
ATOM 1595 N N . MET B 1 100 ? 8.914 -20.375 -11.266 1 97.62 100 MET B N 1
ATOM 1596 C CA . MET B 1 100 ? 9.945 -20.516 -10.242 1 97.62 100 MET B CA 1
ATOM 1597 C C . MET B 1 100 ? 10.727 -19.219 -10.07 1 97.62 100 MET B C 1
ATOM 1599 O O . MET B 1 100 ? 11.133 -18.875 -8.961 1 97.62 100 MET B O 1
ATOM 1603 N N . SER B 1 101 ? 11.016 -18.562 -11.148 1 98.06 101 SER B N 1
ATOM 1604 C CA . SER B 1 101 ? 11.664 -17.266 -11.078 1 98.06 101 SER B CA 1
ATOM 1605 C C . SER B 1 101 ? 10.828 -16.266 -10.273 1 98.06 101 SER B C 1
ATOM 1607 O O . SER B 1 101 ? 11.367 -15.5 -9.477 1 98.06 101 SER B O 1
ATOM 1609 N N . CYS B 1 102 ? 9.57 -16.297 -10.516 1 98.38 102 CYS B N 1
ATOM 1610 C CA . CYS B 1 102 ? 8.656 -15.438 -9.773 1 98.38 102 CYS B CA 1
ATOM 1611 C C . CYS B 1 102 ? 8.703 -15.75 -8.281 1 98.38 102 CYS B C 1
ATOM 1613 O O . CYS B 1 102 ? 8.82 -14.844 -7.457 1 98.38 102 CYS B O 1
ATOM 1615 N N . SER B 1 103 ? 8.617 -16.984 -8.023 1 98.56 103 SER B N 1
ATOM 1616 C CA . SER B 1 103 ? 8.695 -17.438 -6.633 1 98.56 103 SER B CA 1
ATOM 1617 C C . SER B 1 103 ? 9.992 -16.953 -5.977 1 98.56 103 SER B C 1
ATOM 1619 O O . SER B 1 103 ? 9.969 -16.438 -4.859 1 98.56 103 SER B O 1
ATOM 1621 N N . ALA B 1 104 ? 11.047 -17.094 -6.598 1 98.56 104 ALA B N 1
ATOM 1622 C CA . ALA B 1 104 ? 12.359 -16.719 -6.066 1 98.56 104 ALA B CA 1
ATOM 1623 C C . ALA B 1 104 ? 12.445 -15.219 -5.832 1 98.56 104 ALA B C 1
ATOM 1625 O O . ALA B 1 104 ? 12.961 -14.773 -4.805 1 98.56 104 ALA B O 1
ATOM 1626 N N . SER B 1 105 ? 11.984 -14.469 -6.797 1 98.81 105 SER B N 1
ATOM 1627 C CA . SER B 1 105 ? 11.984 -13.016 -6.656 1 98.81 105 SER B CA 1
ATOM 1628 C C . SER B 1 105 ? 11.148 -12.57 -5.465 1 98.81 105 SER B C 1
ATOM 1630 O O . SER B 1 105 ? 11.547 -11.672 -4.719 1 98.81 105 SER B O 1
ATOM 1632 N N . CYS B 1 106 ? 10.039 -13.227 -5.293 1 98.81 106 CYS B N 1
ATOM 1633 C CA . CYS B 1 106 ? 9.156 -12.898 -4.176 1 98.81 106 CYS B CA 1
ATOM 1634 C C . CYS B 1 106 ? 9.828 -13.219 -2.844 1 98.81 106 CYS B C 1
ATOM 1636 O O . CYS B 1 106 ? 9.727 -12.438 -1.894 1 98.81 106 CYS B O 1
ATOM 1638 N N . ARG B 1 107 ? 10.469 -14.305 -2.775 1 98.69 107 ARG B N 1
ATOM 1639 C CA . ARG B 1 107 ? 11.148 -14.68 -1.543 1 98.69 107 ARG B CA 1
ATOM 1640 C C . ARG B 1 107 ? 12.281 -13.703 -1.229 1 98.69 107 ARG B C 1
ATOM 1642 O O . ARG B 1 107 ? 12.461 -13.305 -0.076 1 98.69 107 ARG B O 1
ATOM 1649 N N . ALA B 1 108 ? 13.023 -13.391 -2.215 1 98.62 108 ALA B N 1
ATOM 1650 C CA . ALA B 1 108 ? 14.102 -12.43 -2.035 1 98.62 108 ALA B CA 1
ATOM 1651 C C . ALA B 1 108 ? 13.57 -11.086 -1.539 1 98.62 108 ALA B C 1
ATOM 1653 O O . ALA B 1 108 ? 14.172 -10.461 -0.666 1 98.62 108 ALA B O 1
ATOM 1654 N N . CYS B 1 109 ? 12.531 -10.656 -2.129 1 98.56 109 CYS B N 1
ATOM 1655 C CA . CYS B 1 109 ? 11.922 -9.391 -1.734 1 98.56 109 CYS B CA 1
ATOM 1656 C C . CYS B 1 109 ? 11.398 -9.461 -0.305 1 98.56 109 CYS B C 1
ATOM 1658 O O . CYS B 1 109 ? 11.547 -8.508 0.463 1 98.56 109 CYS B O 1
ATOM 1660 N N . ALA B 1 110 ? 10.773 -10.578 0.015 1 98.62 110 ALA B N 1
ATOM 1661 C CA . ALA B 1 110 ? 10.281 -10.758 1.38 1 98.62 110 ALA B CA 1
ATOM 1662 C C . ALA B 1 110 ? 11.422 -10.617 2.391 1 98.62 110 ALA B C 1
ATOM 1664 O O . ALA B 1 110 ? 11.273 -9.93 3.404 1 98.62 110 ALA B O 1
ATOM 1665 N N . ASP B 1 111 ? 12.469 -11.227 2.092 1 98 111 ASP B N 1
ATOM 1666 C CA . ASP B 1 111 ? 13.633 -11.18 2.973 1 98 111 ASP B CA 1
ATOM 1667 C C . ASP B 1 111 ? 14.172 -9.758 3.098 1 98 111 ASP B C 1
ATOM 1669 O O . ASP B 1 111 ? 14.508 -9.312 4.199 1 98 111 ASP B O 1
ATOM 1673 N N . ALA B 1 112 ? 14.305 -9.07 2.01 1 97.56 112 ALA B N 1
ATOM 1674 C CA . ALA B 1 112 ? 14.805 -7.699 2.008 1 97.56 112 ALA B CA 1
ATOM 1675 C C . ALA B 1 112 ? 13.891 -6.781 2.811 1 97.56 112 ALA B C 1
ATOM 1677 O O . ALA B 1 112 ? 14.359 -5.918 3.555 1 97.56 112 ALA B O 1
ATOM 1678 N N . CYS B 1 113 ? 12.609 -6.98 2.67 1 97.5 113 CYS B N 1
ATOM 1679 C CA . CYS B 1 113 ? 11.641 -6.16 3.389 1 97.5 113 CYS B CA 1
ATOM 1680 C C . CYS B 1 113 ? 11.734 -6.395 4.891 1 97.5 113 CYS B C 1
ATOM 1682 O O . CYS B 1 113 ? 11.578 -5.461 5.68 1 97.5 113 CYS B O 1
ATOM 1684 N N . MET B 1 114 ? 11.969 -7.609 5.246 1 96.56 114 MET B N 1
ATOM 1685 C CA . MET B 1 114 ? 12.055 -7.934 6.668 1 96.56 114 MET B CA 1
ATOM 1686 C C . MET B 1 114 ? 13.258 -7.262 7.312 1 96.56 114 MET B C 1
ATOM 1688 O O . MET B 1 114 ? 13.234 -6.938 8.5 1 96.56 114 MET B O 1
ATOM 1692 N N . LYS B 1 115 ? 14.227 -6.934 6.574 1 94.38 115 LYS B N 1
ATOM 1693 C CA . LYS B 1 115 ? 15.414 -6.25 7.086 1 94.38 115 LYS B CA 1
ATOM 1694 C C . LYS B 1 115 ? 15.109 -4.793 7.422 1 94.38 115 LYS B C 1
ATOM 1696 O O . LYS B 1 115 ? 15.883 -4.137 8.125 1 94.38 115 LYS B O 1
ATOM 1701 N N . MET B 1 116 ? 14.102 -4.32 6.812 1 93 116 MET B N 1
ATOM 1702 C CA . MET B 1 116 ? 13.695 -2.945 7.09 1 93 116 MET B CA 1
ATOM 1703 C C . MET B 1 116 ? 12.875 -2.869 8.375 1 93 116 MET B C 1
ATOM 1705 O O . MET B 1 116 ? 12.516 -1.778 8.82 1 93 116 MET B O 1
ATOM 1709 N N . CYS B 1 117 ? 12.406 -3.967 8.875 1 87 117 CYS B N 1
ATOM 1710 C CA . CYS B 1 117 ? 11.578 -4.023 10.07 1 87 117 CYS B CA 1
ATOM 1711 C C . CYS B 1 117 ? 12.438 -4.191 11.32 1 87 117 CYS B C 1
ATOM 1713 O O . CYS B 1 117 ? 13.383 -4.977 11.328 1 87 117 CYS B O 1
ATOM 1715 N N . PRO B 1 118 ? 12.242 -3.277 12.094 1 75.38 118 PRO B N 1
ATOM 1716 C CA . PRO B 1 118 ? 12.984 -3.459 13.336 1 75.38 118 PRO B CA 1
ATOM 1717 C C . PRO B 1 118 ? 12.742 -4.82 13.984 1 75.38 118 PRO B C 1
ATOM 1719 O O . PRO B 1 118 ? 11.656 -5.387 13.836 1 75.38 118 PRO B O 1
ATOM 1722 N N . ALA B 1 119 ? 13.977 -5.422 14.367 1 59.28 119 ALA B N 1
ATOM 1723 C CA . ALA B 1 119 ? 13.922 -6.684 15.102 1 59.28 119 ALA B CA 1
ATOM 1724 C C . ALA B 1 119 ? 13.047 -6.551 16.344 1 59.28 119 ALA B C 1
ATOM 1726 O O . ALA B 1 119 ? 13.008 -5.492 16.984 1 59.28 119 ALA B O 1
#

InterPro domains:
  IPR005560 Uncharacterized cysteine-rich protein YhjQ/Copper storage protein-like [PF03860] (11-117)
  IPR005560 Uncharacterized cysteine-rich protein YhjQ/Copper storage protein-like [PTHR37310] (10-118)
  IPR044543 Uncharacterized cysteine-rich protein YhjQ-like [cd08026] (14-116)

Radius of gyration: 18.82 Å; Cα contacts (8 Å, |Δi|>4): 314; chains: 2; bounding box: 44×57×38 Å

Secondary structure (DSSP, 8-state):
-----S-S---HHHHHHHHHHHHHHHHHHHHHHHHHHH-GGGG-HHHHHHHHHHHHHHHHHHHHHHTT-TTHHHHHHHHHHHHHHHHHHHTT-TT-HHHHHHHHHHHHHHHHHHTTS--/-----S-S---HHHHHHHHHHHHHHHHHHHHHHHHHHH-GGGG-HHHHHHHHHHHHHHHHHHHHHHTT-TTHHHHHHHHHHHHHHHHHHHTT-TT-HHHHHHHHHHHHHHHHHHTTS--

Nearest PDB structures (foldseek):
  3lmf-assembly1_A  TM=9.277E-01  e=1.167E-05  Nitrosospira multiformis ATCC 25196
  6zif-assembly1_C  TM=9.535E-01  e=7.988E-05  Methylocystis sp. ATCC 49242
  6wkt-assembly1_A  TM=9.623E-01  e=2.142E-04  Bacillus subtilis subsp. subtilis str. 168
  8r4m-assembly1_B  TM=9.311E-01  e=4.788E-03  Methylosinus trichosporium OB3b
  5fje-assembly1_A  TM=6.659E-01  e=5.833E-03  Methylosinus trichosporium OB3b

Solvent-accessible surface area (backbone atoms only — not comparable to full-atom values): 11795 Å² total; per-residue (Å²): 138,95,68,70,72,53,44,74,73,76,41,72,63,50,52,50,24,40,52,30,25,50,52,25,22,51,38,26,54,50,44,50,51,51,23,64,72,71,33,78,83,55,57,39,65,66,53,52,49,33,32,52,50,31,25,53,39,23,50,50,41,38,54,36,53,77,61,40,46,93,52,43,35,61,47,21,44,53,34,19,53,43,18,44,51,32,17,56,54,30,48,69,42,74,91,36,68,68,35,41,51,34,16,50,36,18,44,52,21,19,55,37,22,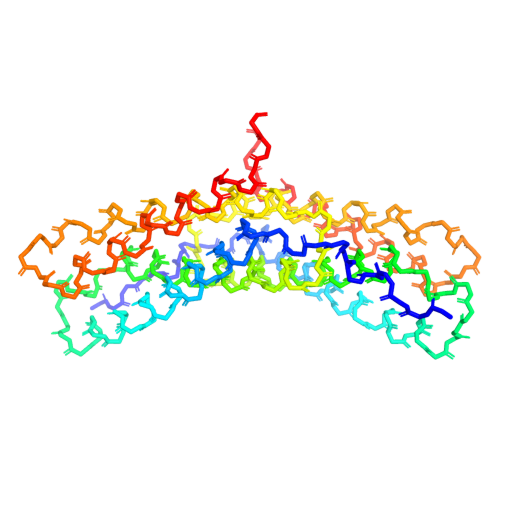48,70,58,28,82,129,135,91,68,77,66,56,42,76,72,75,40,71,62,49,53,50,25,38,53,31,22,51,50,25,23,51,39,26,53,50,44,51,51,50,24,64,71,71,34,76,83,54,57,38,65,67,54,51,48,33,32,50,51,32,24,53,38,24,50,50,40,36,54,36,52,77,61,40,45,93,52,43,36,62,46,21,46,53,34,18,53,42,18,43,52,31,16,55,54,30,47,70,42,74,89,36,68,67,36,41,51,34,16,50,35,18,44,52,22,18,54,36,21,48,69,57,28,82,128

Foldseek 3Di:
DPPPLQPPPCDPLNVQLLVLLVVLLVLLVVLLVVLVVVDDPSVDVVLNVLSVVLNVLSVVLNVCSRSNHPCNQVSLQVSLVSLQVNLVSLCVPVPDPSSNVSSVSSNSSSVSSNVSHDD/DPDCLVQPPCDPLNVQLLVLLVVLLVLLVVLLVVLVVVDDPSVDVVLNVLSVVLNVLSVVLNVCSRSNHPCNQVSLQVSLVSLQVNLVSLCVPVPDPSSNVSSVSSNSSSVSSNVSHDD

pLDDT: mean 90.65, std 16.29, range [23.27, 98.81]

Sequence (238 aa):
MMMTMMNPSMTDDMQMCMAACMDCMKTCMETMGYCLKMGGDYMDPMMMGMMRDCAEMCQTCMNMMMCGSEFIASICKLCSEVCMKCAECCSGMIDDEMMMSCSASCRACADACMKMCPAMMMTMMNPSMTDDMQMCMAACMDCMKTCMETMGYCLKMGGDYMDPMMMGMMRDCAEMCQTCMNMMMCGSEFIASICKLCSEVCMKCAECCSGMIDDEMMMSCSASCRACADACMKMCPA